Protein AF-A0A0D6LJZ8-F1 (afdb_monomer)

Mean predicted aligned error: 13.31 Å

Secondary structure (DSSP, 8-state):
-----------------------------SS-------THHHHHHH--SS-EEE--HHHHHHHHTT--PPPSSPEEEEEEGGGTTT--GGG-TTEEEEEEE--TT-SEEEEESSSEEEEE---EEEETTEEEESSHHHHHHHHHT-BBPPP-----S-------B-TT--BB-SSHHHHSS--TT-SEEEEEEEGGG--HHHHHHHHTT-SSEEEEEEES-PPP--SSGGG-SS--SS---EEEEEETTS-S-EEEEEEEEE-SSEEEEEEE-TT--EEEEEEES---EEEEEETTEEEEEESSTHHHH---

Foldseek 3Di:
DDDDDDDDDDDDDDDDDDDDDDDDDPDDDPDDPPPPLDLLVLCVVLPDPAAWEFDQLVVLVCNVVSNNDDDQAQGETEAEVVCCVVDPCVVCVSHNYWYWYDDPLFQWIWIDDVAIFTFGDFAFDDDPRYTYGPCSVVVSVRVQAGGEDEADAADDDDDDAEWEAALVGFTAGLCCSHRVEDDPPDQEHEAEYALVRDDPVVQVVLPPVPDQKHFPDWFFDRDDDDPDLPPPPDDDLQGWTKTWIDGPVRDDRIYMYTYWYAHPAWIWGWDADPVRDIDIDTAGRDFRWHWYDRSSYIHIYGPCSVRVPDDD

Solvent-accessible surface area (backbone atoms only — not comparable to full-atom values): 18938 Å² total; per-residue (Å²): 142,78,90,82,88,87,87,90,90,81,89,88,83,85,87,86,92,80,83,92,84,80,85,78,82,82,81,80,77,95,86,77,82,78,75,76,72,67,52,57,69,52,49,61,75,68,48,55,100,51,72,29,34,62,64,32,68,67,60,52,48,24,64,73,70,59,42,65,73,84,69,103,60,64,51,33,32,34,29,52,54,92,43,50,89,81,60,48,63,86,83,42,80,66,44,44,69,36,38,29,44,76,53,92,81,34,60,34,34,42,33,57,52,101,61,46,27,40,33,71,71,76,63,61,45,76,57,90,32,34,30,38,59,70,54,51,68,59,49,52,56,42,61,72,26,9,49,50,50,80,54,72,62,56,90,82,94,77,91,76,79,49,24,39,33,51,67,84,73,50,54,29,47,58,53,31,44,28,58,52,47,81,67,92,85,62,68,60,45,48,33,19,19,47,52,92,35,66,48,76,64,57,59,53,44,30,68,65,69,80,45,76,36,29,65,74,44,73,41,62,48,83,76,78,88,64,96,56,86,82,74,79,80,73,90,75,73,84,47,32,30,32,38,32,36,32,39,71,87,72,53,81,54,35,31,38,37,28,37,30,46,73,58,99,78,31,19,35,34,39,45,71,48,97,89,64,53,65,44,77,51,76,43,68,50,81,75,53,55,16,17,32,72,50,89,46,35,72,25,40,29,58,63,61,51,65,79,71,68,66,74,129

Nearest PDB structures (foldseek):
  6kam-assembly1_D  TM=6.196E-01  e=8.333E-02  Homo sapiens
  6l7t-assembly1_B  TM=6.632E-01  e=1.618E-01  Homo sapiens
  5j6q-assembly1_A  TM=2.036E-01  e=6.474E-01  Clostridioides difficile 630

Structure (mmCIF, N/CA/C/O backbone):
data_AF-A0A0D6LJZ8-F1
#
_entry.id   AF-A0A0D6LJZ8-F1
#
loop_
_atom_site.group_PDB
_atom_site.id
_atom_site.type_symbol
_atom_site.label_atom_id
_atom_site.label_alt_id
_atom_site.label_comp_id
_atom_site.label_asym_id
_atom_site.label_entity_id
_atom_site.label_seq_id
_atom_site.pdbx_PDB_ins_code
_atom_site.Cartn_x
_atom_site.Cartn_y
_atom_site.Cartn_z
_atom_site.occupancy
_atom_site.B_iso_or_equiv
_atom_site.auth_seq_id
_atom_site.auth_comp_id
_atom_site.auth_asym_id
_atom_site.auth_atom_id
_atom_site.pdbx_PDB_model_num
ATOM 1 N N . MET A 1 1 ? 65.630 27.162 55.246 1.00 44.75 1 MET A N 1
ATOM 2 C CA . MET A 1 1 ? 64.559 27.601 54.325 1.00 44.75 1 MET A CA 1
ATOM 3 C C . MET A 1 1 ? 63.465 26.574 54.479 1.00 44.75 1 MET A C 1
ATOM 5 O O . MET A 1 1 ? 63.584 25.484 53.939 1.00 44.75 1 MET A O 1
ATOM 9 N N . THR A 1 2 ? 62.532 26.850 55.380 1.00 31.00 2 THR A N 1
ATOM 10 C CA . THR A 1 2 ? 61.788 25.816 56.102 1.00 31.00 2 THR A CA 1
ATOM 11 C C . THR A 1 2 ? 60.322 26.228 56.202 1.00 31.00 2 THR A C 1
ATOM 13 O O . THR A 1 2 ? 60.033 27.276 56.760 1.00 31.00 2 THR A O 1
ATOM 16 N N . GLU A 1 3 ? 59.478 25.366 55.631 1.00 29.09 3 GLU A N 1
ATOM 17 C CA . GLU A 1 3 ? 58.205 24.845 56.151 1.00 29.09 3 GLU A CA 1
ATOM 18 C C . GLU A 1 3 ? 56.975 25.728 56.483 1.00 29.09 3 GLU A C 1
ATOM 20 O O . GLU A 1 3 ? 57.069 26.816 57.033 1.00 29.09 3 GLU A O 1
ATOM 25 N N . GLN A 1 4 ? 55.815 25.081 56.249 1.00 28.67 4 GLN A N 1
ATOM 26 C CA . GLN A 1 4 ? 54.481 25.209 56.878 1.00 28.67 4 GLN A CA 1
ATOM 27 C C . GLN A 1 4 ? 53.335 25.992 56.179 1.00 28.67 4 GLN A C 1
ATOM 29 O O . GLN A 1 4 ? 53.354 27.203 55.987 1.00 28.67 4 GLN A O 1
ATOM 34 N N . HIS A 1 5 ? 52.277 25.220 55.872 1.00 27.94 5 HIS A N 1
ATOM 35 C CA . HIS A 1 5 ? 50.834 25.553 55.820 1.00 27.94 5 HIS A CA 1
ATOM 36 C C . HIS A 1 5 ? 50.321 26.183 57.156 1.00 27.94 5 HIS A C 1
ATOM 38 O O . HIS A 1 5 ? 51.044 26.112 58.143 1.00 27.94 5 HIS A O 1
ATOM 44 N N . PRO A 1 6 ? 49.011 26.489 57.354 1.00 50.59 6 PRO A N 1
ATOM 45 C CA . PRO A 1 6 ? 48.056 27.405 56.701 1.00 50.59 6 PRO A CA 1
ATOM 46 C C . PRO A 1 6 ? 47.359 28.352 57.748 1.00 50.59 6 PRO A C 1
ATOM 48 O O . PRO A 1 6 ? 47.744 28.368 58.910 1.00 50.59 6 PRO A O 1
ATOM 51 N N . SER A 1 7 ? 46.261 29.038 57.362 1.00 27.78 7 SER A N 1
ATOM 52 C CA . SER A 1 7 ? 45.124 29.555 58.194 1.00 27.78 7 SER A CA 1
ATOM 53 C C . SER A 1 7 ? 44.932 31.070 58.478 1.00 27.78 7 SER A C 1
ATOM 55 O O . SER A 1 7 ? 45.694 31.694 59.201 1.00 27.78 7 SER A O 1
ATOM 57 N N . ALA A 1 8 ? 43.733 31.540 58.070 1.00 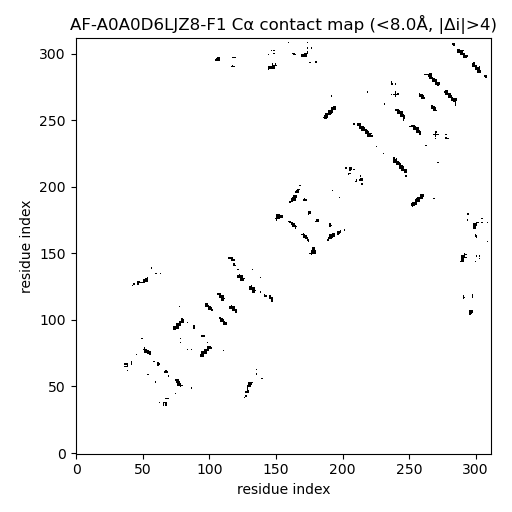32.38 8 ALA A N 1
ATOM 58 C CA . ALA A 1 8 ? 42.662 32.178 58.879 1.00 32.38 8 ALA A CA 1
ATOM 59 C C . ALA A 1 8 ? 42.478 33.723 59.037 1.00 32.38 8 ALA A C 1
ATOM 61 O O . ALA A 1 8 ? 43.257 34.406 59.688 1.00 32.38 8 ALA A O 1
ATOM 62 N N . LYS A 1 9 ? 41.244 34.138 58.650 1.00 31.09 9 LYS A N 1
ATOM 63 C CA . LYS A 1 9 ? 40.202 34.969 59.340 1.00 31.09 9 LYS A CA 1
ATOM 64 C C . LYS A 1 9 ? 40.223 36.520 59.350 1.00 31.09 9 LYS A C 1
ATOM 66 O O . LYS A 1 9 ? 41.068 37.121 60.000 1.00 31.09 9 LYS A O 1
ATOM 71 N N . LYS A 1 10 ? 39.108 37.120 58.871 1.00 32.59 10 LYS A N 1
ATOM 72 C CA . LYS A 1 10 ? 38.046 37.883 59.620 1.00 32.59 10 LYS A CA 1
ATOM 73 C C . LYS A 1 10 ? 36.922 38.341 58.648 1.00 32.59 10 LYS A C 1
ATOM 75 O O . LYS A 1 10 ? 37.255 38.731 57.538 1.00 32.59 10 LYS A O 1
ATOM 80 N N . SER A 1 11 ? 35.642 37.970 58.850 1.00 29.31 11 SER A N 1
ATOM 81 C CA . SER A 1 11 ? 34.511 38.686 59.527 1.00 29.31 11 SER A CA 1
ATOM 82 C C . SER A 1 11 ? 34.177 40.048 58.876 1.00 29.31 11 SER A C 1
ATOM 84 O O . SER A 1 11 ? 35.094 40.804 58.600 1.00 29.31 11 SER A O 1
ATOM 86 N N . ASP A 1 12 ? 32.945 40.413 58.492 1.00 31.80 12 ASP A N 1
ATOM 87 C CA . ASP A 1 12 ? 31.653 40.393 59.203 1.00 31.80 12 ASP A CA 1
ATOM 88 C C . ASP A 1 12 ? 30.442 40.542 58.241 1.00 31.80 12 ASP A C 1
ATOM 90 O O . ASP A 1 12 ? 30.586 41.130 57.173 1.00 31.80 12 ASP A O 1
ATOM 94 N N . GLY A 1 13 ? 29.231 40.118 58.660 1.00 31.06 13 GLY A N 1
ATOM 95 C CA . GLY A 1 13 ? 27.975 40.739 58.176 1.00 31.06 13 GLY A CA 1
ATOM 96 C C . GLY A 1 13 ? 26.753 39.847 57.864 1.00 31.06 13 GLY A C 1
ATOM 97 O O . GLY A 1 13 ? 26.482 39.581 56.707 1.00 31.06 13 GLY A O 1
ATOM 98 N N . LYS A 1 14 ? 25.991 39.462 58.905 1.00 31.86 14 LYS A N 1
ATOM 99 C CA . LYS A 1 14 ? 24.506 39.302 59.017 1.00 31.86 14 LYS A CA 1
ATOM 100 C C . LYS A 1 14 ? 23.619 38.658 57.896 1.00 31.86 14 LYS A C 1
ATOM 102 O O . LYS A 1 14 ? 23.486 39.176 56.800 1.00 31.86 14 LYS A O 1
ATOM 107 N N . LYS A 1 15 ? 22.879 37.610 58.328 1.00 31.00 15 LYS A N 1
ATOM 108 C CA . LYS A 1 15 ? 21.645 36.914 57.827 1.00 31.00 15 LYS A CA 1
ATOM 109 C C . LYS A 1 15 ? 20.479 37.838 57.354 1.00 31.00 15 LYS A C 1
ATOM 111 O O . LYS A 1 15 ? 20.492 38.985 57.799 1.00 31.00 15 LYS A O 1
ATOM 116 N N . PRO A 1 16 ? 19.413 37.361 56.642 1.00 35.22 16 PRO A N 1
ATOM 117 C CA . PRO A 1 16 ? 18.821 36.008 56.703 1.00 35.22 16 PRO A CA 1
ATOM 118 C C . PRO A 1 16 ? 18.397 35.336 55.370 1.00 35.22 16 PRO A C 1
ATOM 120 O O . PRO A 1 16 ? 18.525 35.877 54.286 1.00 35.22 16 PRO A O 1
ATOM 123 N N . SER A 1 17 ? 17.934 34.098 55.552 1.00 31.53 17 SER A N 1
ATOM 124 C CA . SER A 1 17 ? 17.366 33.085 54.655 1.00 31.53 17 SER A CA 1
ATOM 125 C C . SER A 1 17 ? 16.324 33.545 53.629 1.00 31.53 17 SER A C 1
ATOM 127 O O . SER A 1 17 ? 15.297 34.079 54.039 1.00 31.53 17 SER A O 1
ATOM 129 N N . ASP A 1 18 ? 16.512 33.136 52.371 1.00 32.72 18 ASP A N 1
ATOM 130 C CA . ASP A 1 18 ? 15.462 33.067 51.351 1.00 32.72 18 ASP A CA 1
ATOM 131 C C . ASP A 1 18 ? 15.343 31.631 50.815 1.00 32.72 18 ASP A C 1
ATOM 133 O O . ASP A 1 18 ? 16.295 31.035 50.308 1.00 32.72 18 ASP A O 1
ATOM 137 N N . SER A 1 19 ? 14.152 31.070 50.997 1.00 32.09 19 SER A N 1
ATOM 138 C CA . SER A 1 19 ? 13.651 29.821 50.426 1.00 32.09 19 SER A CA 1
ATOM 139 C C . SER A 1 19 ? 13.264 30.046 48.955 1.00 32.09 19 SER A C 1
ATOM 141 O O . SER A 1 19 ? 12.635 31.064 48.666 1.00 32.09 19 SER A O 1
ATOM 143 N N . PRO A 1 20 ? 13.545 29.119 48.021 1.00 37.22 20 PRO A N 1
ATOM 144 C CA . PRO A 1 20 ? 13.113 29.251 46.639 1.00 37.22 20 PRO A CA 1
ATOM 145 C C . PRO A 1 20 ? 11.883 28.373 46.399 1.00 37.22 20 PRO A C 1
ATOM 147 O O . PRO A 1 20 ? 12.033 27.194 46.125 1.00 37.22 20 PRO A O 1
ATOM 150 N N . ASP A 1 21 ? 10.680 28.934 46.492 1.00 35.44 21 ASP A N 1
ATOM 151 C CA . ASP A 1 21 ? 9.474 28.292 45.953 1.00 35.44 21 ASP A CA 1
ATOM 152 C C . ASP A 1 21 ? 8.412 29.353 45.664 1.00 35.44 21 ASP A C 1
ATOM 154 O O . ASP A 1 21 ? 7.673 29.756 46.560 1.00 35.44 21 ASP A O 1
ATOM 158 N N . SER A 1 22 ? 8.372 29.840 44.416 1.00 32.50 22 SER A N 1
ATOM 159 C CA . SER A 1 22 ? 7.186 30.381 43.719 1.00 32.50 22 SER A CA 1
ATOM 160 C C . SER A 1 22 ? 7.582 30.881 42.318 1.00 32.50 22 SER A C 1
ATOM 162 O O . SER A 1 22 ? 8.372 31.823 42.220 1.00 32.50 22 SER A O 1
ATOM 164 N N . PRO A 1 23 ? 7.049 30.319 41.216 1.00 34.16 23 PRO A N 1
ATOM 165 C CA . PRO A 1 23 ? 7.238 30.890 39.890 1.00 34.16 23 PRO A CA 1
ATOM 166 C C . PRO A 1 23 ? 6.363 32.135 39.712 1.00 34.16 23 PRO A C 1
ATOM 168 O O . PRO A 1 23 ? 5.157 32.124 39.958 1.00 34.16 23 PRO A O 1
ATOM 171 N N . ILE A 1 24 ? 7.004 33.203 39.251 1.00 30.83 24 ILE A N 1
ATOM 172 C CA . ILE A 1 24 ? 6.414 34.470 38.815 1.00 30.83 24 ILE A CA 1
ATOM 173 C C . ILE A 1 24 ? 5.365 34.196 37.715 1.00 30.83 24 ILE A C 1
ATOM 175 O O . ILE A 1 24 ? 5.656 33.434 36.789 1.00 30.83 24 ILE A O 1
ATOM 179 N N . PRO A 1 25 ? 4.165 34.807 37.756 1.00 33.47 25 PRO A N 1
ATOM 180 C CA . PRO A 1 25 ? 3.158 34.594 36.729 1.00 33.47 25 PRO A CA 1
ATOM 181 C C . PRO A 1 25 ? 3.554 35.358 35.464 1.00 33.47 25 PRO A C 1
ATOM 183 O O . PRO A 1 25 ? 3.584 36.589 35.443 1.00 33.47 25 PRO A O 1
ATOM 186 N N . TYR A 1 26 ? 3.840 34.626 34.388 1.00 33.66 26 TYR A N 1
ATOM 187 C CA . TYR A 1 26 ? 3.941 35.207 33.055 1.00 33.66 26 TYR A CA 1
ATOM 188 C C . TYR A 1 26 ? 2.563 35.746 32.645 1.00 33.66 26 TYR A C 1
ATOM 190 O O . TYR A 1 26 ? 1.661 34.993 32.282 1.00 33.66 26 TYR A O 1
ATOM 198 N N . MET A 1 27 ? 2.400 37.070 32.710 1.00 31.70 27 MET A N 1
ATOM 199 C CA . MET A 1 27 ? 1.315 37.788 32.041 1.00 31.70 27 MET A CA 1
ATOM 200 C C . MET A 1 27 ? 1.409 37.535 30.531 1.00 31.70 27 MET A C 1
ATOM 202 O O . MET A 1 27 ? 2.346 37.991 29.874 1.00 31.70 27 MET A O 1
ATOM 206 N N . CYS A 1 28 ? 0.428 36.829 29.971 1.00 32.66 28 CYS A N 1
ATOM 207 C CA . CYS A 1 28 ? 0.275 36.677 28.528 1.00 32.66 28 CYS A CA 1
ATOM 208 C C . CYS A 1 28 ? -0.376 37.945 27.946 1.00 32.66 28 CYS A C 1
ATOM 210 O O . CYS A 1 28 ? -1.494 38.304 28.314 1.00 32.66 28 CYS A O 1
ATOM 212 N N . HIS A 1 29 ? 0.334 38.640 27.053 1.00 36.47 29 HIS A N 1
ATOM 213 C CA . HIS A 1 29 ? -0.199 39.771 26.293 1.00 36.47 29 HIS A CA 1
ATOM 214 C C . HIS A 1 29 ? -1.178 39.289 25.211 1.00 36.47 29 HIS A C 1
ATOM 216 O O . HIS A 1 29 ? -0.929 38.321 24.495 1.00 36.47 29 HIS A O 1
ATOM 222 N N . ALA A 1 30 ? -2.294 40.004 25.076 1.00 41.00 30 ALA A N 1
ATOM 223 C CA . ALA A 1 30 ? -3.344 39.740 24.105 1.00 41.00 30 ALA A CA 1
ATOM 224 C C . ALA A 1 30 ? -2.870 39.965 22.653 1.00 41.00 30 ALA A C 1
ATOM 226 O O . ALA A 1 30 ? -2.659 41.106 22.248 1.00 41.00 30 ALA A O 1
ATOM 227 N N . ARG A 1 31 ? -2.767 38.857 21.899 1.00 40.22 31 ARG A N 1
ATOM 228 C CA . ARG A 1 31 ? -2.759 38.657 20.424 1.00 40.22 31 ARG A CA 1
ATOM 229 C C . ARG A 1 31 ? -1.622 37.718 20.013 1.00 40.22 31 ARG A C 1
ATOM 231 O O . ARG A 1 31 ? -0.583 38.188 19.576 1.00 40.22 31 ARG A O 1
ATOM 238 N N . LEU A 1 32 ? -1.867 36.411 20.170 1.00 40.03 32 LEU A N 1
ATOM 239 C CA . LEU A 1 32 ? -1.276 35.243 19.476 1.00 40.03 32 LEU A CA 1
ATOM 240 C C . LEU A 1 32 ? -1.338 34.018 20.410 1.00 40.03 32 LEU A C 1
ATOM 242 O O . LEU A 1 32 ? -0.327 33.407 20.734 1.00 40.03 32 LEU A O 1
ATOM 246 N N . CYS A 1 33 ? -2.542 33.633 20.844 1.00 38.47 33 CYS A N 1
ATOM 247 C CA . CYS A 1 33 ? -2.771 32.226 21.161 1.00 38.47 33 CYS A CA 1
ATOM 248 C C . CYS A 1 33 ? -2.988 31.539 19.811 1.00 38.47 33 CYS A C 1
ATOM 250 O O . CYS A 1 33 ? -4.067 31.635 19.230 1.00 38.47 33 CYS A O 1
ATOM 252 N N . LEU A 1 34 ? -1.932 30.940 19.259 1.00 34.66 34 LEU A N 1
ATOM 253 C CA . LEU A 1 34 ? -2.078 29.917 18.231 1.00 34.66 34 LEU A CA 1
ATOM 254 C C . LEU A 1 34 ? -2.881 28.786 18.880 1.00 34.66 34 LEU A C 1
ATOM 256 O O . LEU A 1 34 ? -2.333 28.005 19.653 1.00 34.66 34 LEU A O 1
ATOM 260 N N . ASN A 1 35 ? -4.189 28.749 18.632 1.00 39.16 35 ASN A N 1
ATOM 261 C CA . ASN A 1 35 ? -4.994 27.578 18.943 1.00 39.16 35 ASN A CA 1
ATOM 262 C C . ASN A 1 35 ? -4.490 26.463 18.027 1.00 39.16 35 ASN A C 1
ATOM 264 O O . ASN A 1 35 ? -4.887 26.392 16.868 1.00 39.16 35 ASN A O 1
ATOM 268 N N . ILE A 1 36 ? -3.575 25.632 18.526 1.00 43.47 36 ILE A N 1
ATOM 269 C CA . ILE A 1 36 ? -3.362 24.306 17.955 1.00 43.47 36 ILE A CA 1
ATOM 270 C C . ILE A 1 36 ? -4.702 23.608 18.158 1.00 43.47 36 ILE A C 1
ATOM 272 O O . ILE A 1 36 ? -5.081 23.316 19.294 1.00 43.47 36 ILE A O 1
ATOM 276 N N . VAL A 1 37 ? -5.472 23.470 17.083 1.00 54.12 37 VAL A N 1
ATOM 277 C CA . VAL A 1 37 ? -6.744 22.759 17.125 1.00 54.12 37 VAL A CA 1
ATOM 278 C C . VAL A 1 37 ? -6.394 21.309 17.430 1.00 54.12 37 VAL A C 1
ATOM 280 O O . VAL A 1 37 ? -5.817 20.608 16.612 1.00 54.12 37 VAL A O 1
ATOM 283 N N . ASN A 1 38 ? -6.653 20.889 18.662 1.00 75.81 38 ASN A N 1
ATOM 284 C CA . ASN A 1 38 ? -6.425 19.526 19.098 1.00 75.81 38 ASN A CA 1
ATOM 285 C C . ASN A 1 38 ? -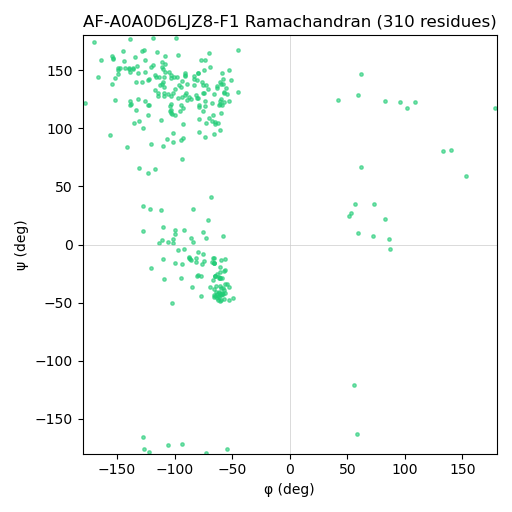7.782 18.821 19.115 1.00 75.81 38 ASN A C 1
ATOM 287 O O . ASN A 1 38 ? -8.631 19.152 19.941 1.00 75.81 38 ASN A O 1
ATOM 291 N N . CYS A 1 39 ? -7.995 17.850 18.225 1.00 86.94 39 CYS A N 1
ATOM 292 C CA . CYS A 1 39 ? -9.244 17.084 18.156 1.00 86.94 39 CYS A CA 1
ATOM 293 C C . CYS A 1 39 ? -9.442 16.104 19.333 1.00 86.94 39 CYS A C 1
ATOM 295 O O . CYS A 1 39 ? -10.210 15.154 19.208 1.00 86.94 39 CYS A O 1
ATOM 297 N N . SER A 1 40 ? -8.771 16.313 20.470 1.00 88.44 40 SER A N 1
ATOM 298 C CA . SER A 1 40 ? -8.903 15.506 21.687 1.00 88.44 40 SER A CA 1
ATOM 299 C C . SER A 1 40 ? -10.350 15.352 22.148 1.00 88.44 40 SER A C 1
ATOM 301 O O . SER A 1 40 ? -10.774 14.226 22.361 1.00 88.44 40 SER A O 1
ATOM 303 N N . GLU A 1 41 ? -11.127 16.439 22.225 1.00 88.75 41 GLU A N 1
ATOM 304 C CA . GLU A 1 41 ? -12.531 16.374 22.672 1.00 88.75 41 GLU A CA 1
ATOM 305 C C . GLU A 1 41 ? -13.379 15.475 21.761 1.00 88.75 41 GLU A C 1
ATOM 307 O O . GLU A 1 41 ? -14.138 14.635 22.240 1.00 88.75 41 GLU A O 1
ATOM 312 N N . LEU A 1 42 ? -13.187 15.599 20.443 1.00 90.38 42 LEU A N 1
ATOM 313 C CA . LEU A 1 42 ? -13.832 14.732 19.460 1.00 90.38 42 LEU A CA 1
ATOM 314 C C . LEU A 1 42 ? -13.392 13.274 19.646 1.00 90.38 42 LEU A C 1
ATOM 316 O O . LEU A 1 42 ? -14.218 12.369 19.648 1.00 90.38 42 LEU A O 1
ATOM 320 N N . LEU A 1 43 ? -12.090 13.024 19.786 1.00 91.25 43 LEU A N 1
ATOM 321 C CA . LEU A 1 43 ? -11.568 11.669 19.962 1.00 91.25 43 LEU A CA 1
ATOM 322 C C . LEU A 1 43 ? -12.049 11.029 21.268 1.00 91.25 43 LEU A C 1
ATOM 324 O O . LEU A 1 43 ? -12.314 9.829 21.269 1.00 91.25 43 LEU A O 1
ATOM 328 N N . ASP A 1 44 ? -12.196 11.810 22.339 1.00 90.88 44 ASP A N 1
ATOM 329 C CA . ASP A 1 44 ? -12.745 11.366 23.621 1.00 90.88 44 ASP A CA 1
ATOM 330 C C . ASP A 1 44 ? -14.227 10.988 23.487 1.00 90.88 44 ASP A C 1
ATOM 332 O O . ASP A 1 44 ? -14.624 9.920 23.954 1.00 90.88 44 ASP A O 1
ATOM 336 N N . GLU A 1 45 ? -15.029 11.809 22.798 1.00 90.56 45 GLU A N 1
ATOM 337 C CA . GLU A 1 45 ? -16.451 11.538 22.530 1.00 90.56 45 GLU A CA 1
ATOM 338 C C . GLU A 1 45 ? -16.647 10.260 21.700 1.00 90.56 45 GLU A C 1
ATOM 340 O O . GLU A 1 45 ? -17.550 9.461 21.953 1.00 90.56 45 GLU A O 1
ATOM 345 N N . LEU A 1 46 ? -15.786 10.058 20.704 1.00 91.75 46 LEU A N 1
ATOM 346 C CA . LEU A 1 46 ? -15.876 8.956 19.751 1.00 91.75 46 LEU A CA 1
ATOM 347 C C . LEU A 1 46 ? -15.217 7.654 20.244 1.00 91.75 46 LEU A C 1
ATOM 349 O O . LEU A 1 46 ? -15.415 6.595 19.632 1.00 91.75 46 LEU A O 1
ATOM 353 N N . SER A 1 47 ? -14.421 7.724 21.313 1.00 90.31 47 SER A N 1
ATOM 354 C CA . SER A 1 47 ? -13.563 6.638 21.795 1.00 90.31 47 SER A CA 1
ATOM 355 C C . SER A 1 47 ? -14.352 5.358 22.094 1.00 90.31 47 SER A C 1
ATOM 357 O O . SER A 1 47 ? -15.276 5.379 22.911 1.00 90.31 47 SER A O 1
ATOM 359 N N . PRO A 1 48 ? -14.013 4.213 21.468 1.00 94.25 48 PRO A N 1
ATOM 360 C CA . PRO A 1 48 ? -14.664 2.950 21.770 1.00 94.25 48 PRO A CA 1
ATOM 361 C C . PRO A 1 48 ? -14.281 2.452 23.170 1.00 94.25 48 PRO A C 1
ATOM 363 O O . PRO A 1 48 ? -13.165 2.683 23.641 1.00 94.25 48 PRO A O 1
ATOM 366 N N . PRO A 1 49 ? -15.147 1.665 23.832 1.00 94.94 49 PRO A N 1
ATOM 367 C CA . PRO A 1 49 ? -14.830 1.036 25.115 1.00 94.94 49 PRO A CA 1
ATOM 368 C C . PRO A 1 49 ? -13.881 -0.175 24.986 1.00 94.94 49 PRO A C 1
ATOM 370 O O . PRO A 1 49 ? -13.702 -0.922 25.943 1.00 94.94 49 PRO A O 1
ATOM 373 N N . PHE A 1 50 ? -13.283 -0.391 23.813 1.00 96.12 50 PHE A N 1
ATOM 374 C CA . PHE A 1 50 ? -12.379 -1.497 23.499 1.00 96.12 50 PHE A CA 1
ATOM 375 C C . PHE A 1 50 ? -11.251 -1.020 22.573 1.00 96.12 50 PHE A C 1
ATOM 377 O O . PHE A 1 50 ? -11.481 -0.109 21.776 1.00 96.12 50 PHE A O 1
ATOM 384 N N . PRO A 1 51 ? -10.055 -1.638 22.610 1.00 96.56 51 PRO A N 1
ATOM 385 C CA . PRO A 1 51 ? -8.960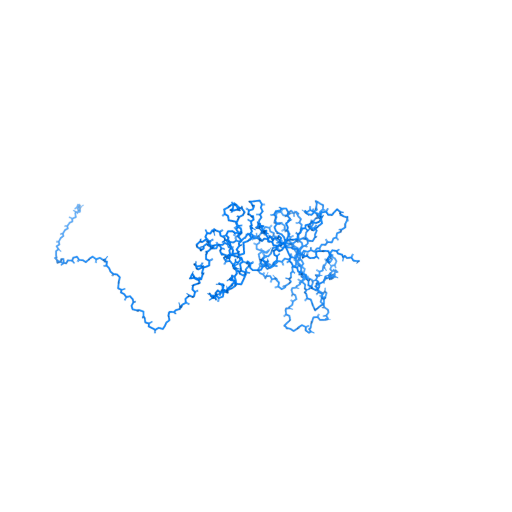 -1.281 21.712 1.00 96.56 51 PRO A CA 1
ATOM 386 C C . PRO A 1 51 ? -9.341 -1.468 20.239 1.00 96.56 51 PRO A C 1
ATOM 388 O O . PRO A 1 51 ? -9.736 -2.563 19.829 1.00 96.56 51 PRO A O 1
ATOM 391 N N . ALA A 1 52 ? -9.199 -0.419 19.429 1.00 97.31 52 ALA A N 1
ATOM 392 C CA . ALA A 1 52 ? -9.513 -0.481 18.007 1.00 97.31 52 ALA A CA 1
ATOM 393 C C . ALA A 1 52 ? -8.644 0.456 17.164 1.00 97.31 52 ALA A C 1
ATOM 395 O O . ALA A 1 52 ? -8.284 1.559 17.573 1.00 97.31 52 ALA A O 1
ATOM 396 N N . VAL A 1 53 ? -8.344 0.032 15.941 1.00 97.25 53 VAL A N 1
ATOM 397 C CA . VAL A 1 53 ? -7.718 0.873 14.921 1.00 97.25 53 VAL A CA 1
ATOM 398 C C . VAL A 1 53 ? -8.789 1.733 14.261 1.00 97.25 53 VAL A C 1
ATOM 400 O O . VAL A 1 53 ? -9.801 1.214 13.783 1.00 97.25 53 VAL A O 1
ATOM 403 N N . LEU A 1 54 ? -8.562 3.044 14.199 1.00 96.31 54 LEU A N 1
ATOM 404 C CA . LEU A 1 54 ? -9.440 3.948 13.469 1.00 96.31 54 LEU A CA 1
ATOM 405 C C . LEU A 1 54 ? -9.220 3.775 11.960 1.00 96.31 54 LEU A C 1
ATOM 407 O O . LEU A 1 54 ? -8.121 4.003 11.459 1.00 96.31 54 LEU A O 1
ATOM 411 N N . ILE A 1 55 ? -10.274 3.384 11.238 1.00 96.56 55 ILE A N 1
ATOM 412 C CA . ILE A 1 55 ? -10.241 3.162 9.780 1.00 96.56 55 ILE A CA 1
ATOM 413 C C . ILE A 1 55 ? -11.342 3.933 9.039 1.00 96.56 55 ILE A C 1
ATOM 415 O O . ILE A 1 55 ? -11.619 3.675 7.864 1.00 96.56 55 ILE A O 1
ATOM 419 N N . ASP A 1 56 ? -12.005 4.865 9.721 1.00 95.31 56 ASP A N 1
ATOM 420 C CA . ASP A 1 56 ? -12.943 5.785 9.093 1.00 95.31 56 ASP A CA 1
ATOM 421 C C . ASP A 1 56 ? -12.159 6.819 8.278 1.00 95.31 56 ASP A C 1
ATOM 423 O O . ASP A 1 56 ? -11.524 7.721 8.820 1.00 95.31 56 ASP A O 1
ATOM 427 N N . LEU A 1 57 ? -12.166 6.655 6.954 1.00 94.44 57 LEU A N 1
ATOM 428 C CA . LEU A 1 57 ? -11.331 7.453 6.057 1.00 94.44 57 LEU A CA 1
ATOM 429 C C . LEU A 1 57 ? -11.710 8.938 6.053 1.00 94.44 57 LEU A C 1
ATOM 431 O O . LEU A 1 57 ? -10.856 9.761 5.738 1.00 94.44 57 LEU A O 1
ATOM 435 N N . GLN A 1 58 ? -12.968 9.281 6.350 1.00 92.75 58 GLN A N 1
ATOM 436 C CA . GLN A 1 58 ? -13.395 10.680 6.407 1.00 92.75 58 GLN A CA 1
ATOM 437 C C . GLN A 1 58 ? -12.928 11.317 7.708 1.00 92.75 58 GLN A C 1
ATOM 439 O O . GLN A 1 58 ? -12.344 12.396 7.671 1.00 92.75 58 GLN A O 1
ATOM 444 N N . LEU A 1 59 ? -13.093 10.613 8.832 1.00 92.62 59 LEU A N 1
ATOM 445 C CA . LEU A 1 59 ? -12.582 11.085 10.115 1.00 92.62 59 LEU A CA 1
ATOM 446 C C . LEU A 1 59 ? -11.056 11.216 10.093 1.00 92.62 59 LEU A C 1
ATOM 448 O O . LEU A 1 59 ? -10.532 12.237 10.511 1.00 92.62 59 LEU A O 1
ATOM 452 N N . LEU A 1 60 ? -10.335 10.236 9.539 1.00 93.88 60 LEU A N 1
ATOM 453 C CA . LEU A 1 60 ? -8.877 10.307 9.404 1.00 93.88 60 LEU A CA 1
ATOM 454 C C . LEU A 1 60 ? -8.425 11.527 8.588 1.00 93.88 60 LEU A C 1
ATOM 456 O O . LEU A 1 60 ? -7.471 12.194 8.979 1.00 93.88 60 LEU A O 1
ATOM 460 N N . LYS A 1 61 ? -9.108 11.841 7.478 1.00 93.12 61 LYS A N 1
ATOM 461 C CA . LYS A 1 61 ? -8.830 13.060 6.701 1.00 93.12 61 LYS A CA 1
ATOM 462 C C . LYS A 1 61 ? -9.109 14.319 7.515 1.00 93.12 61 LYS A C 1
ATOM 464 O O . LYS A 1 61 ? -8.248 15.184 7.562 1.00 93.12 61 LYS A O 1
ATOM 469 N N . GLY A 1 62 ? -10.250 14.375 8.203 1.00 91.44 62 GLY A N 1
ATOM 470 C CA . GLY A 1 62 ? -10.592 15.497 9.076 1.00 91.44 62 GLY A CA 1
ATOM 471 C C . GLY A 1 62 ? -9.538 15.732 10.158 1.00 91.44 62 GLY A C 1
ATOM 472 O O . GLY A 1 62 ? -9.042 16.840 10.287 1.00 91.44 62 GLY A O 1
ATOM 473 N N . LEU A 1 63 ? -9.095 14.675 10.847 1.00 90.00 63 LEU A N 1
ATOM 474 C CA . LEU A 1 63 ? -8.030 14.754 11.856 1.00 90.00 63 LEU A CA 1
ATOM 475 C C . LEU A 1 63 ? -6.695 15.248 11.281 1.00 90.00 63 LEU A C 1
ATOM 477 O O . LEU A 1 63 ? -5.960 15.937 11.976 1.00 90.00 63 LEU A O 1
ATOM 481 N N . LYS A 1 64 ? -6.362 14.886 10.036 1.00 90.06 64 LYS A N 1
ATOM 482 C CA . LYS A 1 64 ? -5.154 15.382 9.356 1.00 90.06 64 LYS A CA 1
ATOM 483 C C . LYS A 1 64 ? -5.269 16.870 9.008 1.00 90.06 64 LYS A C 1
ATOM 485 O O . LYS A 1 64 ? -4.268 17.577 9.059 1.00 90.06 64 LYS A O 1
ATOM 490 N N . ASP A 1 65 ? -6.463 17.308 8.629 1.00 90.06 65 ASP A N 1
ATOM 491 C CA . ASP A 1 65 ? -6.748 18.671 8.177 1.00 90.06 65 ASP A CA 1
ATOM 492 C C . ASP A 1 65 ? -7.184 19.599 9.336 1.00 90.06 65 ASP A C 1
ATOM 494 O O . ASP A 1 65 ? -7.691 20.694 9.089 1.00 90.06 65 ASP A O 1
ATOM 498 N N . ASP A 1 66 ? -7.009 19.160 10.591 1.00 88.06 66 ASP A N 1
ATOM 499 C CA . ASP A 1 66 ? -7.461 19.832 11.820 1.00 88.06 66 ASP A CA 1
ATOM 500 C C . ASP A 1 66 ? -8.971 20.184 11.823 1.00 88.06 66 ASP A C 1
ATOM 502 O O . ASP A 1 66 ? -9.430 21.115 12.491 1.00 88.06 66 ASP A O 1
ATOM 506 N N . ASP A 1 67 ? -9.777 19.418 11.083 1.00 89.94 67 ASP A N 1
ATOM 507 C CA . ASP A 1 67 ? -11.234 19.524 11.019 1.00 89.94 67 ASP A CA 1
ATOM 508 C C . ASP A 1 67 ? -11.893 18.545 12.002 1.00 89.94 67 ASP A C 1
ATOM 510 O O . ASP A 1 67 ? -12.214 17.400 11.674 1.00 89.94 67 ASP A O 1
ATOM 514 N N . CYS A 1 68 ? -12.122 19.016 13.229 1.00 86.94 68 CYS A N 1
ATOM 515 C CA . CYS A 1 68 ? -12.690 18.216 14.318 1.00 86.94 68 CYS A CA 1
ATOM 516 C C . CYS A 1 68 ? -14.231 18.148 14.315 1.00 86.94 68 CYS A C 1
ATOM 518 O O . CYS A 1 68 ? -14.856 18.064 15.374 1.00 86.94 68 CYS A O 1
ATOM 520 N N . ARG A 1 69 ? -14.884 18.211 13.152 1.00 82.50 69 ARG A N 1
ATOM 521 C CA . ARG A 1 69 ? -16.345 18.069 13.069 1.00 82.50 69 ARG A CA 1
ATOM 522 C C . ARG A 1 69 ? -16.738 16.596 12.986 1.00 82.50 69 ARG A C 1
ATOM 524 O O . ARG A 1 69 ? -16.324 15.885 12.075 1.00 82.50 69 ARG A O 1
ATOM 531 N N . SER A 1 70 ? -17.600 16.149 13.901 1.00 67.50 70 SER A N 1
ATOM 532 C CA . SER A 1 70 ? -18.220 14.823 13.813 1.00 67.50 70 SER A CA 1
ATOM 533 C C . SER A 1 70 ? -19.387 14.837 12.823 1.00 67.50 70 SER A C 1
ATOM 535 O O . SER A 1 70 ? -20.310 15.646 12.947 1.00 67.50 70 SER A O 1
ATOM 537 N N . GLY A 1 71 ? -19.379 13.931 11.846 1.00 67.44 71 GLY A N 1
ATOM 538 C CA . GLY A 1 71 ? -20.597 13.568 11.120 1.00 67.44 71 GLY A CA 1
ATOM 539 C C . GLY A 1 71 ? -21.407 12.566 11.945 1.00 67.44 71 GLY A C 1
ATOM 540 O O . GLY A 1 71 ? -20.820 11.672 12.542 1.00 67.44 71 GLY A O 1
ATOM 541 N N . MET A 1 72 ? -22.743 12.662 11.954 1.00 61.22 72 MET A N 1
ATOM 542 C CA . MET A 1 72 ? -23.657 11.731 12.658 1.00 61.22 72 MET A CA 1
ATOM 543 C C . MET A 1 72 ? -23.696 10.307 12.051 1.00 61.22 72 MET A C 1
ATOM 545 O O . MET A 1 72 ? -24.758 9.701 11.903 1.00 61.22 72 MET A O 1
ATOM 549 N N . GLN A 1 73 ? -22.556 9.757 11.649 1.00 79.00 73 GLN A N 1
ATOM 550 C CA . GLN A 1 73 ? -22.438 8.441 11.034 1.00 79.00 73 GLN A CA 1
ATOM 551 C C . GLN A 1 73 ? -21.723 7.462 11.966 1.00 79.00 73 GLN A C 1
ATOM 553 O O . GLN A 1 73 ? -20.908 7.849 12.799 1.00 79.00 73 GLN A O 1
ATOM 558 N N . LYS A 1 74 ? -22.031 6.169 11.817 1.00 89.69 74 LYS A N 1
ATOM 559 C CA . LYS A 1 74 ? -21.347 5.106 12.560 1.00 89.69 74 LYS A CA 1
ATOM 560 C C . LYS A 1 74 ? -19.862 5.121 12.222 1.00 89.69 74 LYS A C 1
ATOM 562 O O . LYS A 1 74 ? -19.504 4.957 11.056 1.00 89.69 74 LYS A O 1
ATOM 567 N N . ILE A 1 75 ? -19.025 5.246 13.242 1.00 93.06 75 ILE A N 1
ATOM 568 C CA . ILE A 1 75 ? -17.574 5.300 13.074 1.00 93.06 75 ILE A CA 1
ATOM 569 C C . ILE A 1 75 ? -17.073 3.928 12.670 1.00 93.06 75 ILE A C 1
ATOM 571 O O . ILE A 1 75 ? -17.429 2.911 13.276 1.00 93.06 75 ILE A O 1
ATOM 575 N N . ARG A 1 76 ? -16.217 3.893 11.656 1.00 95.94 76 ARG A N 1
ATOM 576 C CA . ARG A 1 76 ? -15.608 2.651 11.203 1.00 95.94 76 ARG A CA 1
ATOM 577 C C . ARG A 1 76 ? -14.301 2.353 11.931 1.00 95.94 76 ARG A C 1
ATOM 579 O O . ARG A 1 76 ? -13.363 3.150 11.903 1.00 95.94 76 ARG A O 1
ATOM 586 N N . VAL A 1 77 ? -14.225 1.174 12.541 1.00 97.38 77 VAL A N 1
ATOM 587 C CA . VAL A 1 77 ? -13.070 0.735 13.334 1.00 97.38 77 VAL A CA 1
ATOM 588 C C . VAL A 1 77 ? -12.698 -0.710 13.011 1.00 97.38 77 VAL A C 1
ATOM 590 O O . VAL A 1 77 ? -13.551 -1.511 12.623 1.00 97.38 77 VAL A O 1
ATOM 593 N N . ALA A 1 78 ? -11.422 -1.047 13.172 1.00 97.81 78 ALA A N 1
ATOM 594 C CA . ALA A 1 78 ? -10.922 -2.405 13.017 1.00 97.81 78 ALA A CA 1
ATOM 595 C C . ALA A 1 78 ? -10.401 -2.944 14.350 1.00 97.81 78 ALA A C 1
ATOM 597 O O . ALA A 1 78 ? -9.609 -2.292 15.028 1.00 97.81 78 ALA A O 1
ATOM 598 N N . VAL A 1 79 ? -10.836 -4.145 14.711 1.00 97.88 79 VAL A N 1
ATOM 599 C CA . VAL A 1 79 ? -10.484 -4.803 15.973 1.00 97.88 79 VAL A CA 1
ATOM 600 C C . VAL A 1 79 ? -9.624 -6.024 15.678 1.00 97.88 79 VAL A C 1
ATOM 602 O O . VAL A 1 79 ? -9.891 -6.770 14.737 1.00 97.88 79 VAL A O 1
ATOM 605 N N . ASP A 1 80 ? -8.576 -6.224 16.469 1.00 96.94 80 ASP A N 1
ATOM 606 C CA . ASP A 1 80 ? -7.704 -7.386 16.319 1.00 96.94 80 ASP A CA 1
ATOM 607 C C . ASP A 1 80 ? -8.497 -8.678 16.591 1.00 96.94 80 ASP A C 1
ATOM 609 O O . ASP A 1 80 ? -9.249 -8.752 17.566 1.00 96.94 80 ASP A O 1
ATOM 613 N N . VAL A 1 81 ? -8.340 -9.699 15.743 1.00 96.94 81 VAL A N 1
ATOM 614 C CA . VAL A 1 81 ? -9.029 -10.996 15.886 1.00 96.94 81 VAL A CA 1
ATOM 615 C C . VAL A 1 81 ? -8.774 -11.673 17.231 1.00 96.94 81 VAL A C 1
ATOM 617 O O . VAL A 1 81 ? -9.598 -12.478 17.662 1.00 96.94 81 VAL A O 1
ATOM 620 N N . GLN A 1 82 ? -7.694 -11.331 17.940 1.00 95.31 82 GLN A N 1
ATOM 621 C CA . GLN A 1 82 ? -7.474 -11.827 19.301 1.00 95.31 82 GLN A CA 1
ATOM 622 C C . GLN A 1 82 ? -8.589 -11.416 20.285 1.00 95.31 82 GLN A C 1
ATOM 624 O O . GLN A 1 82 ? -8.800 -12.109 21.275 1.00 95.31 82 GLN A O 1
ATOM 629 N N . TYR A 1 83 ? -9.323 -10.333 19.999 1.00 95.38 83 TYR A N 1
ATOM 630 C CA . TYR A 1 83 ? -10.436 -9.827 20.812 1.00 95.38 83 TYR A CA 1
ATOM 631 C C . TYR A 1 83 ? -11.817 -10.225 20.268 1.00 95.38 83 TYR A C 1
ATOM 633 O O . TYR A 1 83 ? -12.831 -9.685 20.705 1.00 95.38 83 TYR A O 1
ATOM 641 N N . LEU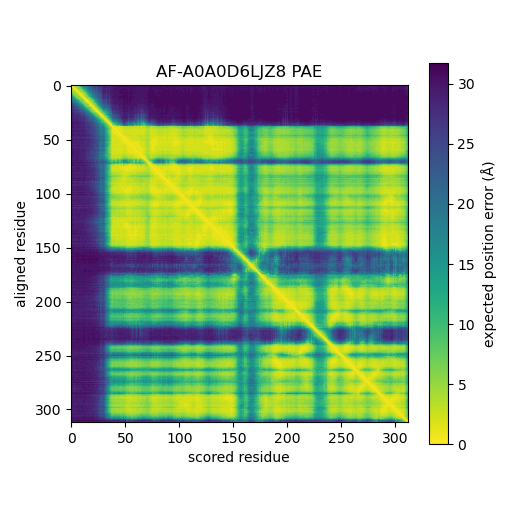 A 1 84 ? -11.894 -11.163 19.315 1.00 92.06 84 LEU A N 1
ATOM 642 C CA . LEU A 1 84 ? -13.149 -11.554 18.655 1.00 92.06 84 LEU A CA 1
ATOM 643 C C . LEU A 1 84 ? -14.234 -12.024 19.645 1.00 92.06 84 LEU A C 1
ATOM 645 O O . LEU A 1 84 ? -15.420 -11.785 19.421 1.00 92.06 84 LEU A O 1
ATOM 649 N N . ASN A 1 85 ? -13.825 -12.676 20.738 1.00 91.88 85 ASN A N 1
ATOM 650 C CA . ASN A 1 85 ? -14.739 -13.171 21.772 1.00 91.88 85 ASN A CA 1
ATOM 651 C C . ASN A 1 85 ? -15.244 -12.061 22.707 1.00 91.88 85 ASN A C 1
ATOM 653 O O . ASN A 1 85 ? -16.350 -12.178 23.232 1.00 91.88 85 ASN A O 1
ATOM 657 N N . ASP A 1 86 ? -14.463 -10.993 22.880 1.00 94.19 86 ASP A N 1
ATOM 658 C CA . ASP A 1 86 ? -14.764 -9.893 23.801 1.00 94.19 86 ASP A CA 1
ATOM 659 C C . ASP A 1 86 ? -15.492 -8.738 23.096 1.00 94.19 86 ASP A C 1
ATOM 661 O O . ASP A 1 86 ? -16.288 -8.025 23.705 1.00 94.19 86 ASP A O 1
ATOM 665 N N . VAL A 1 87 ? -15.244 -8.555 21.794 1.00 95.69 87 VAL A N 1
ATOM 666 C CA . VAL A 1 87 ? -15.763 -7.437 21.000 1.00 95.69 87 VAL A CA 1
ATOM 667 C C . VAL A 1 87 ? -16.609 -7.962 19.848 1.00 95.69 87 VAL A C 1
ATOM 669 O O . VAL A 1 87 ? -16.142 -8.146 18.719 1.00 95.69 87 VAL A O 1
ATOM 672 N N . ARG A 1 88 ? -17.896 -8.195 20.118 1.00 94.31 88 ARG A N 1
ATOM 673 C CA . ARG A 1 88 ? -18.856 -8.662 19.110 1.00 94.31 88 ARG A CA 1
ATOM 674 C C . ARG A 1 88 ? -19.590 -7.480 18.492 1.00 94.31 88 ARG A C 1
ATOM 676 O O . ARG A 1 88 ? -20.102 -6.615 19.196 1.00 94.31 88 ARG A O 1
ATOM 683 N N . LYS A 1 89 ? -19.729 -7.483 17.163 1.00 93.62 89 LYS A N 1
ATOM 684 C CA . LYS A 1 89 ? -20.391 -6.393 16.415 1.00 93.62 89 LYS A CA 1
ATOM 685 C C . LYS A 1 89 ? -21.794 -6.048 16.938 1.00 93.62 89 LYS A C 1
ATOM 687 O O . LYS A 1 89 ? -22.172 -4.883 16.946 1.00 93.62 89 LYS A O 1
ATOM 692 N N . ALA A 1 90 ? -22.553 -7.058 17.370 1.00 92.75 90 ALA A N 1
ATOM 693 C CA . ALA A 1 90 ? -23.919 -6.897 17.869 1.00 92.75 90 ALA A CA 1
ATOM 694 C C . ALA A 1 90 ? -24.003 -6.081 19.171 1.00 92.75 90 ALA A C 1
ATOM 696 O O . ALA A 1 90 ? -25.017 -5.431 19.408 1.00 92.75 90 ALA A O 1
ATOM 697 N N . ASP A 1 91 ? -22.938 -6.083 19.976 1.00 95.75 91 ASP A N 1
ATOM 698 C CA . ASP A 1 91 ? -22.910 -5.409 21.276 1.00 95.75 91 ASP A CA 1
ATOM 699 C C . ASP A 1 91 ? -22.633 -3.897 21.136 1.00 95.75 91 ASP A C 1
ATOM 701 O O . ASP A 1 91 ? -22.894 -3.125 22.056 1.00 95.75 91 ASP A O 1
ATOM 705 N N . PHE A 1 92 ? -22.154 -3.448 19.967 1.00 94.75 92 PHE A N 1
ATOM 706 C CA . PHE A 1 92 ? -21.688 -2.075 19.735 1.00 94.75 92 PHE A CA 1
ATOM 707 C C . PHE A 1 92 ? -22.295 -1.450 18.463 1.00 94.75 92 PHE A C 1
ATOM 709 O O . PHE A 1 92 ? -21.577 -1.137 17.510 1.00 94.75 92 PHE A O 1
ATOM 716 N N . PRO A 1 93 ? -23.621 -1.210 18.422 1.00 92.56 93 PRO A N 1
ATOM 717 C CA . PRO A 1 93 ? -24.327 -0.781 17.210 1.00 92.56 93 PRO A CA 1
ATOM 718 C C . PRO A 1 93 ? -23.937 0.614 16.689 1.00 92.56 93 PRO A C 1
ATOM 720 O O . PRO A 1 93 ? -24.258 0.928 15.536 1.00 92.56 93 PRO A O 1
ATOM 723 N N . GLY A 1 94 ? -23.273 1.437 17.512 1.00 92.00 94 GLY A N 1
ATOM 724 C CA . GLY A 1 94 ? -22.732 2.753 17.144 1.00 92.00 94 GLY A CA 1
ATOM 725 C C . GLY A 1 94 ? -21.466 2.696 16.281 1.00 92.00 94 GLY A C 1
ATOM 726 O O . GLY A 1 94 ? -21.119 3.690 15.646 1.00 92.00 94 GLY A O 1
ATOM 727 N N . TYR A 1 95 ? -20.825 1.529 16.187 1.00 95.38 95 TYR A N 1
ATOM 728 C CA . TYR A 1 95 ? -19.601 1.327 15.418 1.00 95.38 95 TYR A CA 1
ATOM 729 C C . TYR A 1 95 ? -19.843 0.404 14.223 1.00 95.38 95 TYR A C 1
ATOM 731 O O . TYR A 1 95 ? -20.594 -0.570 14.286 1.00 95.38 95 TYR A O 1
ATOM 739 N N . ASN A 1 96 ? -19.162 0.687 13.117 1.00 96.06 96 ASN A N 1
ATOM 740 C CA . ASN A 1 96 ? -18.985 -0.260 12.027 1.00 96.06 96 ASN A CA 1
ATOM 741 C C . ASN A 1 96 ? -17.672 -1.019 12.260 1.00 96.06 96 ASN A C 1
ATOM 743 O O . ASN A 1 96 ? -16.598 -0.557 11.875 1.00 96.06 96 ASN A O 1
ATOM 747 N N . ILE A 1 97 ? -17.778 -2.156 12.951 1.00 97.25 97 ILE A N 1
ATOM 748 C CA . ILE A 1 97 ? -16.636 -2.986 13.340 1.00 97.25 97 ILE A CA 1
ATOM 749 C C . ILE A 1 97 ? -16.303 -3.976 12.222 1.00 97.25 97 ILE A C 1
ATOM 751 O O . ILE A 1 97 ? -17.145 -4.779 11.800 1.00 97.25 97 ILE A O 1
ATOM 755 N N . ILE A 1 98 ? -15.042 -3.981 11.803 1.00 97.50 98 ILE A N 1
ATOM 756 C CA . ILE A 1 98 ? -14.423 -5.093 11.072 1.00 97.50 98 ILE A CA 1
ATOM 757 C C . ILE A 1 98 ? -13.310 -5.708 11.920 1.00 97.50 98 ILE A C 1
ATOM 759 O O . ILE A 1 98 ? -12.868 -5.108 12.899 1.00 97.50 98 ILE A O 1
ATOM 763 N N . TYR A 1 99 ? -12.850 -6.898 11.543 1.00 97.88 99 TYR A N 1
ATOM 764 C CA . TYR A 1 99 ? -11.744 -7.555 12.234 1.00 97.88 99 TYR A CA 1
ATOM 765 C C . TYR A 1 99 ? -10.485 -7.537 11.380 1.00 97.88 99 TYR A C 1
ATOM 767 O O . TYR A 1 99 ? -10.578 -7.474 10.153 1.00 97.88 99 TYR A O 1
ATOM 775 N N . TYR A 1 100 ? -9.317 -7.614 12.010 1.00 97.69 100 TYR A N 1
ATOM 776 C CA . TYR A 1 100 ? -8.062 -7.811 11.297 1.00 97.69 100 TYR A CA 1
ATOM 777 C C . TYR A 1 100 ? -7.135 -8.792 12.015 1.00 97.69 100 TYR A C 1
ATOM 779 O O . TYR A 1 100 ? -7.130 -8.874 13.241 1.00 97.69 100 TYR A O 1
ATOM 787 N N . ASP A 1 101 ? -6.344 -9.529 11.240 1.00 96.81 101 ASP A N 1
ATOM 788 C CA . ASP A 1 101 ? -5.281 -10.408 11.713 1.00 96.81 101 ASP A CA 1
ATOM 789 C C . ASP A 1 101 ? -3.899 -9.774 11.506 1.00 96.81 101 ASP A C 1
ATOM 791 O O . ASP A 1 101 ? -3.614 -9.108 10.503 1.00 96.81 101 ASP A O 1
ATOM 795 N N . LYS A 1 102 ? -3.019 -10.021 12.477 1.00 94.06 102 LYS A N 1
ATOM 796 C CA . LYS A 1 102 ? -1.631 -9.562 12.528 1.00 94.06 102 LYS A CA 1
ATOM 797 C C . LYS A 1 102 ? -0.686 -10.757 12.666 1.00 94.06 102 LYS A C 1
ATOM 799 O O . LYS A 1 102 ? 0.094 -10.850 13.618 1.00 94.06 102 LYS A O 1
ATOM 804 N N . SER A 1 103 ? -0.689 -11.646 11.678 1.00 93.00 103 SER A N 1
ATOM 805 C CA . SER A 1 103 ? 0.222 -12.797 11.629 1.00 93.00 103 SER A CA 1
ATOM 806 C C . SER A 1 103 ? 1.695 -12.395 11.742 1.00 93.00 103 SER A C 1
ATOM 808 O O . SER A 1 103 ? 2.180 -11.566 10.980 1.00 93.00 103 SER A O 1
ATOM 810 N N . ARG A 1 104 ? 2.457 -13.027 12.642 1.00 92.50 104 ARG A N 1
ATOM 811 C CA . ARG A 1 104 ? 3.903 -12.766 12.821 1.00 92.50 104 ARG A CA 1
ATOM 812 C C . ARG A 1 104 ? 4.763 -13.163 11.617 1.00 92.50 104 ARG A C 1
ATOM 814 O O . ARG A 1 104 ? 5.911 -12.742 11.541 1.00 92.50 104 ARG A O 1
ATOM 821 N N . TYR A 1 105 ? 4.216 -13.963 10.706 1.00 91.69 105 TYR A N 1
ATOM 822 C CA . TYR A 1 105 ? 4.919 -14.481 9.531 1.00 91.69 105 TYR A CA 1
ATOM 823 C C . TYR A 1 105 ? 4.663 -13.664 8.265 1.00 91.69 105 TYR A C 1
ATOM 825 O O . TYR A 1 105 ? 5.252 -13.961 7.232 1.00 91.69 105 TYR A O 1
ATOM 833 N N . LYS A 1 106 ? 3.778 -12.662 8.339 1.00 91.75 106 LYS A N 1
ATOM 834 C CA . LYS A 1 106 ? 3.405 -11.812 7.208 1.00 91.75 106 LYS A CA 1
ATOM 835 C C . LYS A 1 106 ? 3.814 -10.363 7.457 1.00 91.75 106 LYS A C 1
ATOM 837 O O . LYS A 1 106 ? 3.743 -9.869 8.591 1.00 91.75 106 LYS A O 1
ATOM 842 N N . ASP A 1 107 ? 4.225 -9.662 6.406 1.00 91.06 107 ASP A N 1
ATOM 843 C CA . ASP A 1 107 ? 4.628 -8.247 6.477 1.00 91.06 107 ASP A CA 1
ATOM 844 C C . ASP A 1 107 ? 3.457 -7.254 6.342 1.00 91.06 107 ASP A C 1
ATOM 846 O O . ASP A 1 107 ? 3.652 -6.035 6.385 1.00 91.06 107 ASP A O 1
ATOM 850 N N . PHE A 1 108 ? 2.235 -7.778 6.291 1.00 94.31 108 PHE A N 1
ATOM 851 C CA . PHE A 1 108 ? 0.994 -7.028 6.170 1.00 94.31 108 PHE A CA 1
ATOM 852 C C . PHE A 1 108 ? -0.024 -7.386 7.264 1.00 94.31 108 PHE A C 1
ATOM 854 O O . PHE A 1 108 ? 0.131 -8.352 8.015 1.00 94.31 108 PHE A O 1
ATOM 861 N N . LEU A 1 109 ? -1.064 -6.561 7.363 1.00 96.00 109 LEU A N 1
ATOM 862 C CA . LEU A 1 109 ? -2.275 -6.769 8.153 1.00 96.00 109 LEU A CA 1
ATOM 863 C C . LEU A 1 109 ? -3.388 -7.262 7.223 1.00 96.00 109 LEU A C 1
ATOM 865 O O . LEU A 1 109 ? -3.568 -6.678 6.156 1.00 96.00 109 LEU A O 1
ATOM 869 N N . LEU A 1 110 ? -4.131 -8.297 7.621 1.00 96.69 110 LEU A N 1
ATOM 870 C CA . LEU A 1 110 ? -5.270 -8.830 6.863 1.00 96.69 110 LEU A CA 1
ATOM 871 C C . LEU A 1 110 ? -6.577 -8.373 7.510 1.00 96.69 110 LEU A C 1
ATOM 873 O O . LEU A 1 110 ? -6.858 -8.762 8.633 1.00 96.69 110 LEU A O 1
ATOM 877 N N . PHE A 1 111 ? -7.380 -7.580 6.813 1.00 97.50 111 PHE A N 1
ATOM 878 C CA . PHE A 1 111 ? -8.672 -7.079 7.270 1.00 97.50 111 PHE A CA 1
ATOM 879 C C . PHE A 1 111 ? -9.817 -7.877 6.636 1.00 97.50 111 PHE A C 1
ATOM 881 O O . PHE A 1 111 ? -9.884 -8.030 5.416 1.00 97.50 111 PHE A O 1
ATOM 888 N N . PHE A 1 112 ? -10.748 -8.323 7.475 1.00 96.31 112 PHE A N 1
ATOM 889 C CA . PHE A 1 112 ? -11.962 -9.049 7.103 1.00 96.31 112 PHE A CA 1
ATOM 890 C C . PHE A 1 112 ? -13.122 -8.061 6.927 1.00 96.31 112 PHE A C 1
ATOM 892 O O . PHE A 1 112 ? -13.983 -7.903 7.801 1.00 96.31 112 PHE A O 1
ATOM 899 N N . ASP A 1 113 ? -13.073 -7.326 5.819 1.00 94.50 113 ASP A N 1
ATOM 900 C CA . ASP A 1 113 ? -14.113 -6.399 5.371 1.00 94.50 113 ASP A CA 1
ATOM 901 C C . ASP A 1 113 ? -15.090 -7.107 4.401 1.00 94.50 113 ASP A C 1
ATOM 903 O O . ASP A 1 113 ? -15.027 -8.328 4.268 1.00 94.50 113 ASP A O 1
ATOM 907 N N . THR A 1 114 ? -16.016 -6.385 3.753 1.00 92.50 114 THR A N 1
ATOM 908 C CA . THR A 1 114 ? -16.900 -6.949 2.710 1.00 92.50 114 THR A CA 1
ATOM 909 C C . THR A 1 114 ? -16.103 -7.729 1.667 1.00 92.50 114 THR A C 1
ATOM 911 O O . THR A 1 114 ? -16.456 -8.856 1.348 1.00 92.50 114 THR A O 1
ATOM 914 N N . GLU A 1 115 ? -15.007 -7.128 1.206 1.00 92.75 115 GLU A N 1
ATOM 915 C CA . GLU A 1 115 ? -13.938 -7.808 0.483 1.00 92.75 115 GLU A CA 1
ATOM 916 C C . GLU A 1 115 ? -12.720 -7.847 1.397 1.00 92.75 115 GLU A C 1
ATOM 918 O O . GLU A 1 115 ? -12.428 -6.856 2.076 1.00 92.75 115 GLU A O 1
ATOM 923 N N . SER A 1 116 ? -11.993 -8.964 1.419 1.00 95.62 116 SER A N 1
ATOM 924 C CA . SER A 1 116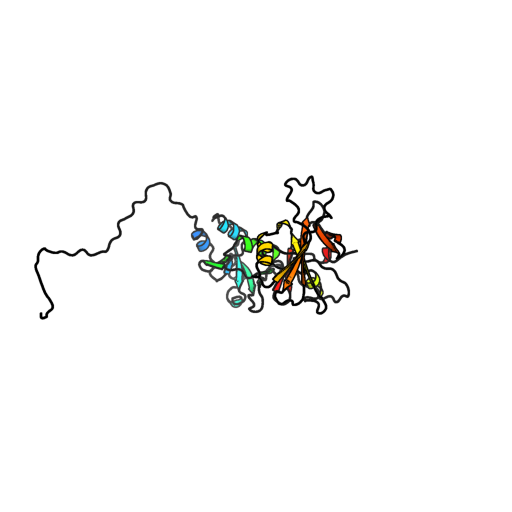 ? -10.753 -9.041 2.193 1.00 95.62 116 SER A CA 1
ATOM 925 C C . SER A 1 116 ? -9.785 -7.953 1.736 1.00 95.62 116 SER A C 1
ATOM 927 O O . SER A 1 116 ? -9.690 -7.636 0.551 1.00 95.62 116 SER A O 1
ATOM 929 N N . ARG A 1 117 ? -9.057 -7.363 2.680 1.00 96.44 117 ARG A N 1
ATOM 930 C CA . ARG A 1 117 ? -8.055 -6.336 2.386 1.00 96.44 117 ARG A CA 1
ATOM 931 C C . ARG A 1 117 ? -6.735 -6.688 3.036 1.00 96.44 117 ARG A C 1
ATOM 933 O O . ARG A 1 117 ? -6.724 -7.089 4.194 1.00 96.44 117 ARG A O 1
ATOM 940 N N . ILE A 1 118 ? -5.622 -6.471 2.349 1.00 94.94 118 ILE A N 1
ATOM 941 C CA . ILE A 1 118 ? -4.294 -6.528 2.962 1.00 94.94 118 ILE A CA 1
ATOM 942 C C . ILE A 1 118 ? -3.625 -5.156 2.887 1.00 94.94 118 ILE A C 1
ATOM 944 O O . ILE A 1 118 ? -3.647 -4.487 1.856 1.00 94.94 118 ILE A O 1
ATOM 948 N N . LEU A 1 119 ? -3.059 -4.703 4.002 1.00 94.06 119 LEU A N 1
ATOM 949 C CA . LEU A 1 119 ? -2.313 -3.445 4.074 1.00 94.06 119 LEU A CA 1
ATOM 950 C C . LEU A 1 119 ? -0.901 -3.703 4.590 1.00 94.06 119 LEU A C 1
ATOM 952 O O . LEU A 1 119 ? -0.757 -4.464 5.550 1.00 94.06 119 LEU A O 1
ATOM 956 N N . PRO A 1 120 ? 0.130 -3.014 4.066 1.00 92.56 120 PRO A N 1
ATOM 957 C CA . PRO A 1 120 ? 1.452 -3.045 4.675 1.00 92.56 120 PRO A CA 1
ATOM 958 C C . PRO A 1 120 ? 1.376 -2.682 6.159 1.00 92.56 120 PRO A C 1
ATOM 960 O O . PRO A 1 120 ? 0.522 -1.896 6.581 1.00 92.56 120 PRO A O 1
ATOM 963 N N . ARG A 1 121 ? 2.288 -3.223 6.970 1.00 91.62 121 ARG A N 1
ATOM 964 C CA . ARG A 1 121 ? 2.384 -2.830 8.380 1.00 91.62 121 ARG A CA 1
ATOM 965 C C . ARG A 1 121 ? 2.641 -1.327 8.499 1.00 91.62 121 ARG A C 1
ATOM 967 O O . ARG A 1 121 ? 3.659 -0.819 8.034 1.00 91.62 121 ARG A O 1
ATOM 974 N N . VAL A 1 122 ? 1.724 -0.640 9.170 1.00 90.75 122 VAL A N 1
ATOM 975 C CA . VAL A 1 122 ? 1.833 0.782 9.505 1.00 90.75 122 VAL A CA 1
ATOM 976 C C . VAL A 1 122 ? 2.019 0.966 11.007 1.00 90.75 122 VAL A C 1
ATOM 978 O O . VAL A 1 122 ? 1.655 0.103 11.810 1.00 90.75 122 VAL A O 1
ATOM 981 N N . SER A 1 123 ? 2.590 2.107 11.376 1.00 93.06 123 SER A N 1
ATOM 982 C CA . SER A 1 123 ? 2.725 2.528 12.767 1.00 93.06 123 SER A CA 1
ATOM 983 C C . SER A 1 123 ? 1.519 3.360 13.190 1.00 93.06 123 SER A C 1
ATOM 985 O O . SER A 1 123 ? 1.002 4.155 12.400 1.00 93.06 123 SER A O 1
ATOM 987 N N . PHE A 1 124 ? 1.112 3.209 14.448 1.00 93.81 124 PHE A N 1
ATOM 988 C CA . PHE A 1 124 ? -0.031 3.908 15.028 1.00 93.81 124 PHE A CA 1
ATOM 989 C C . PHE A 1 124 ? 0.397 4.725 16.253 1.00 93.81 124 PHE A C 1
ATOM 991 O O . PHE A 1 124 ? 1.233 4.264 17.033 1.00 93.81 124 PHE A O 1
ATOM 998 N N . SER A 1 125 ? -0.183 5.911 16.434 1.00 93.50 125 SER A N 1
ATOM 999 C CA . SER A 1 125 ? -0.270 6.582 17.732 1.00 93.50 125 SER A CA 1
ATOM 1000 C C . SER A 1 125 ? -1.467 6.030 18.498 1.00 93.50 125 SER A C 1
ATOM 1002 O O . SER A 1 125 ? -2.494 5.694 17.910 1.00 93.50 125 SER A O 1
ATOM 1004 N N . VAL A 1 126 ? -1.338 5.920 19.818 1.00 93.31 126 VAL A N 1
ATOM 1005 C CA . VAL A 1 126 ? -2.433 5.472 20.684 1.00 93.31 126 VAL A CA 1
ATOM 1006 C C . VAL A 1 126 ? -3.025 6.682 21.393 1.00 93.31 126 VAL A C 1
ATOM 1008 O O . VAL A 1 126 ? -2.292 7.447 22.017 1.00 93.31 126 VAL A O 1
ATOM 1011 N N . TYR A 1 127 ? -4.343 6.836 21.301 1.00 92.00 127 TYR A N 1
ATOM 1012 C CA . TYR A 1 127 ? -5.119 7.848 22.011 1.00 92.00 127 TYR A CA 1
ATOM 1013 C C . TYR A 1 127 ? -6.309 7.164 22.689 1.00 92.00 127 TYR A C 1
ATOM 1015 O O . TYR A 1 127 ? -7.245 6.721 22.022 1.00 92.00 127 TYR A O 1
ATOM 1023 N N . GLY A 1 128 ? -6.253 7.010 24.014 1.00 91.38 128 GLY A N 1
ATOM 1024 C CA . GLY A 1 128 ? -7.209 6.171 24.739 1.00 91.38 128 GLY A CA 1
ATOM 1025 C C . GLY A 1 128 ? -7.223 4.744 24.178 1.00 91.38 128 GLY A C 1
ATOM 1026 O O . GLY A 1 128 ? -6.189 4.079 24.141 1.00 91.38 128 GLY A O 1
ATOM 1027 N N . ASN A 1 129 ? -8.387 4.298 23.704 1.00 95.00 129 ASN A N 1
ATOM 1028 C CA . ASN A 1 129 ? -8.561 2.995 23.059 1.00 95.00 129 ASN A CA 1
ATOM 1029 C C . ASN A 1 129 ? -8.403 3.031 21.530 1.00 95.00 129 ASN A C 1
ATOM 1031 O O . ASN A 1 129 ? -8.445 1.982 20.883 1.00 95.00 129 ASN A O 1
ATOM 1035 N N . PHE A 1 130 ? -8.202 4.209 20.936 1.00 94.19 130 PHE A N 1
ATOM 1036 C CA . PHE A 1 130 ? -7.926 4.327 19.513 1.00 94.19 130 PHE A CA 1
ATOM 1037 C C . PHE A 1 130 ? -6.450 4.112 19.199 1.00 94.19 130 PHE A C 1
ATOM 1039 O O . PHE A 1 130 ? -5.561 4.673 19.834 1.00 94.19 130 PHE A O 1
ATOM 1046 N N . SER A 1 131 ? -6.200 3.359 18.133 1.00 95.94 131 SER A N 1
ATOM 1047 C CA . SER A 1 131 ? -4.941 3.364 17.394 1.00 95.94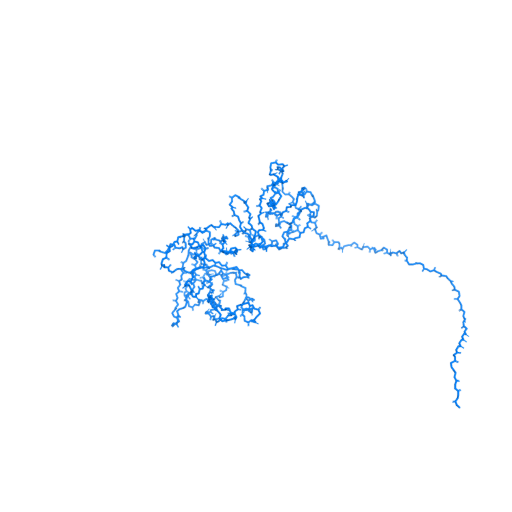 131 SER A CA 1
ATOM 1048 C C . SER A 1 131 ? -5.138 4.140 16.090 1.00 95.94 131 SER A C 1
ATOM 1050 O O . SER A 1 131 ? -5.915 3.725 15.230 1.00 95.94 131 SER A O 1
ATOM 1052 N N . ILE A 1 132 ? -4.451 5.271 15.944 1.00 95.50 132 ILE A N 1
ATOM 1053 C CA . ILE A 1 132 ? -4.572 6.200 14.813 1.00 95.50 132 ILE A CA 1
ATOM 1054 C C . ILE A 1 132 ? -3.297 6.107 13.962 1.00 95.50 132 ILE A C 1
ATOM 1056 O O . ILE A 1 132 ? -2.202 6.140 14.522 1.00 95.50 132 ILE A O 1
ATOM 1060 N N . PRO A 1 133 ? -3.372 5.946 12.628 1.00 95.56 133 PRO A N 1
ATOM 1061 C CA . PRO A 1 133 ? -2.180 5.879 11.782 1.00 95.56 133 PRO A CA 1
ATOM 1062 C C . PRO A 1 133 ? -1.290 7.121 11.935 1.00 95.56 133 PRO A C 1
ATOM 1064 O O . PRO A 1 133 ? -1.779 8.241 11.823 1.00 95.56 133 PRO A O 1
ATOM 1067 N N . LEU A 1 134 ? 0.022 6.932 12.133 1.00 93.62 134 LEU A N 1
ATOM 1068 C CA . LEU A 1 134 ? 0.971 8.054 12.250 1.00 93.62 134 LEU A CA 1
ATOM 1069 C C . LEU A 1 134 ? 1.108 8.850 10.943 1.00 93.62 134 LEU A C 1
ATOM 1071 O O . LEU A 1 134 ? 1.235 10.067 10.966 1.00 93.62 134 LEU A O 1
ATOM 1075 N N . ASP A 1 135 ? 1.099 8.154 9.804 1.00 94.12 135 ASP A N 1
ATOM 1076 C CA . ASP A 1 135 ? 1.128 8.741 8.459 1.00 94.12 135 ASP A CA 1
ATOM 1077 C C . ASP A 1 135 ? -0.241 8.497 7.813 1.00 94.12 135 ASP A C 1
ATOM 1079 O O . ASP A 1 135 ? -0.463 7.489 7.134 1.00 94.12 135 ASP A O 1
ATOM 1083 N N . VAL A 1 136 ? -1.190 9.394 8.105 1.00 93.62 136 VAL A N 1
ATOM 1084 C CA . VAL A 1 136 ? -2.577 9.290 7.629 1.00 93.62 136 VAL A CA 1
ATOM 1085 C C . VAL A 1 136 ? -2.633 9.267 6.104 1.00 93.62 136 VAL A C 1
ATOM 1087 O O . VAL A 1 136 ? -3.364 8.467 5.530 1.00 93.62 136 VAL A O 1
ATOM 1090 N N . GLU A 1 137 ? -1.841 10.101 5.430 1.00 93.31 137 GLU A N 1
ATOM 1091 C CA . GLU A 1 137 ? -1.830 10.164 3.968 1.00 93.31 137 GLU A CA 1
ATOM 1092 C C . GLU A 1 137 ? -1.429 8.824 3.353 1.00 93.31 137 GLU A C 1
ATOM 1094 O O . GLU A 1 137 ? -2.159 8.283 2.521 1.00 93.31 137 GLU A O 1
ATOM 1099 N N . ARG A 1 138 ? -0.333 8.230 3.838 1.00 91.12 138 ARG A N 1
ATOM 1100 C CA . ARG A 1 138 ? 0.097 6.900 3.397 1.00 91.12 138 ARG A CA 1
ATOM 1101 C C . ARG A 1 138 ? -0.938 5.834 3.698 1.00 91.12 138 ARG A C 1
ATOM 1103 O O . ARG A 1 138 ? -1.166 4.953 2.874 1.00 91.12 138 ARG A O 1
ATOM 1110 N N . PHE A 1 139 ? -1.544 5.886 4.880 1.00 95.31 139 PHE A N 1
ATOM 1111 C CA . PHE A 1 139 ? -2.569 4.925 5.252 1.00 95.31 139 PHE A CA 1
ATOM 1112 C C . PHE A 1 139 ? -3.751 4.974 4.279 1.00 95.31 139 PHE A C 1
ATOM 1114 O O . PHE A 1 139 ? -4.205 3.926 3.826 1.00 95.31 139 PHE A O 1
ATOM 1121 N N . LEU A 1 140 ? -4.206 6.172 3.902 1.00 95.19 140 LEU A N 1
ATOM 1122 C CA . LEU A 1 140 ? -5.278 6.356 2.923 1.00 95.19 140 LEU A CA 1
ATOM 1123 C C . LEU A 1 140 ? -4.881 5.833 1.532 1.00 95.19 140 LEU A C 1
ATOM 1125 O O . LEU A 1 140 ? -5.693 5.176 0.878 1.00 95.19 140 LEU A O 1
ATOM 1129 N N . GLU A 1 141 ? -3.641 6.073 1.089 1.00 91.69 141 GLU A N 1
ATOM 1130 C CA . GLU A 1 141 ? -3.123 5.525 -0.174 1.00 91.69 141 GLU A CA 1
ATOM 1131 C C . GLU A 1 141 ? -3.107 3.990 -0.172 1.00 91.69 141 GLU A C 1
ATOM 1133 O O . GLU A 1 141 ? -3.554 3.365 -1.137 1.00 91.69 141 GLU A O 1
ATOM 1138 N N . PHE A 1 142 ? -2.630 3.381 0.916 1.00 93.56 142 PHE A N 1
ATOM 1139 C CA . PHE A 1 142 ? -2.619 1.930 1.091 1.00 93.56 142 PHE A CA 1
ATOM 1140 C C . PHE A 1 142 ? -4.023 1.355 1.158 1.00 93.56 142 PHE A C 1
ATOM 1142 O O . PHE A 1 142 ? -4.309 0.371 0.482 1.00 93.56 142 PHE A O 1
ATOM 1149 N N . TRP A 1 143 ? -4.920 1.989 1.911 1.00 95.50 143 TRP A N 1
ATOM 1150 C CA . TRP A 1 143 ? -6.306 1.558 2.012 1.00 95.50 143 TRP A CA 1
ATOM 1151 C C . TRP A 1 143 ? -7.011 1.572 0.652 1.00 95.50 143 TRP A C 1
ATOM 1153 O O . TRP A 1 143 ? -7.791 0.673 0.343 1.00 95.50 143 TRP A O 1
ATOM 1163 N N . ASN A 1 144 ? -6.718 2.558 -0.196 1.00 93.44 144 ASN A N 1
ATOM 1164 C CA . ASN A 1 144 ? -7.296 2.634 -1.535 1.00 93.44 144 ASN A CA 1
ATOM 1165 C C . ASN A 1 144 ? -6.855 1.475 -2.451 1.00 93.44 144 ASN A C 1
ATOM 1167 O O . ASN A 1 144 ? -7.594 1.108 -3.359 1.00 93.44 144 ASN A O 1
ATOM 1171 N N . ARG A 1 145 ? -5.675 0.890 -2.206 1.00 90.50 145 ARG A N 1
ATOM 1172 C CA . ARG A 1 145 ? -5.116 -0.235 -2.977 1.00 90.50 145 ARG A CA 1
ATOM 1173 C C . ARG A 1 145 ? -5.274 -1.587 -2.279 1.00 90.50 145 ARG A C 1
ATOM 1175 O O . ARG A 1 145 ? -4.777 -2.582 -2.783 1.00 90.50 145 ARG A O 1
ATOM 1182 N N . SER A 1 146 ? -5.901 -1.634 -1.105 1.00 95.06 146 SER A N 1
ATOM 1183 C CA . SER A 1 146 ? -5.777 -2.781 -0.200 1.00 95.06 146 SER A CA 1
ATOM 1184 C C . SER A 1 146 ? -6.665 -3.971 -0.521 1.00 95.06 146 SER A C 1
ATOM 1186 O O . SER A 1 146 ? -6.484 -5.010 0.099 1.00 95.06 146 SER A O 1
ATOM 1188 N N . GLU A 1 147 ? -7.636 -3.827 -1.422 1.00 95.00 147 GLU A N 1
ATOM 1189 C CA . GLU A 1 147 ? -8.517 -4.927 -1.831 1.00 95.00 147 GLU A CA 1
ATOM 1190 C C . GLU A 1 147 ? -7.674 -6.130 -2.256 1.00 95.00 147 GLU A C 1
ATOM 1192 O O . GLU A 1 147 ? -6.778 -5.995 -3.090 1.00 95.00 147 GLU A O 1
ATOM 1197 N N . LEU A 1 148 ? -7.907 -7.271 -1.610 1.00 91.69 148 LEU A N 1
ATOM 1198 C CA . LEU A 1 148 ? -7.152 -8.487 -1.847 1.00 91.69 148 LEU A CA 1
ATOM 1199 C C . LEU A 1 148 ? -7.675 -9.143 -3.118 1.00 91.69 148 LEU A C 1
ATOM 1201 O O . LEU A 1 148 ? -8.834 -9.537 -3.198 1.00 91.69 148 LEU A O 1
ATOM 1205 N N . VAL A 1 149 ? -6.792 -9.290 -4.093 1.00 88.12 149 VAL A N 1
ATOM 1206 C CA . VAL A 1 149 ? -6.986 -10.210 -5.204 1.00 88.12 149 VAL A CA 1
ATOM 1207 C C . VAL A 1 149 ? -6.401 -11.546 -4.761 1.00 88.12 149 VAL A C 1
ATOM 1209 O O . VAL A 1 149 ? -5.319 -11.588 -4.171 1.00 88.12 149 VAL A O 1
ATOM 1212 N N . ASP A 1 150 ? -7.094 -12.637 -5.064 1.00 82.75 150 ASP A N 1
ATOM 1213 C CA . ASP A 1 150 ? -6.556 -13.985 -4.907 1.00 82.75 150 ASP A CA 1
ATOM 1214 C C . ASP A 1 150 ? -5.867 -14.440 -6.200 1.00 82.75 150 ASP A C 1
ATOM 1216 O O . ASP A 1 150 ? -6.259 -14.087 -7.316 1.00 82.75 150 ASP A O 1
ATOM 1220 N N . CYS A 1 151 ? -4.827 -15.256 -6.062 1.00 78.19 151 CYS A N 1
ATOM 1221 C CA . CYS A 1 151 ? -4.225 -15.947 -7.196 1.00 78.19 151 CYS A CA 1
ATOM 1222 C C . CYS A 1 151 ? -5.057 -17.191 -7.576 1.00 78.19 151 CYS A C 1
ATOM 1224 O O . CYS A 1 151 ? -5.634 -17.852 -6.718 1.00 78.19 151 CYS A O 1
ATOM 1226 N N . ILE A 1 152 ? -5.100 -17.545 -8.865 1.00 70.69 152 ILE A N 1
ATOM 1227 C CA . ILE A 1 152 ? -5.968 -18.607 -9.413 1.00 70.69 152 ILE A CA 1
ATOM 1228 C C . ILE A 1 152 ? -5.281 -19.987 -9.497 1.00 70.69 152 ILE A C 1
ATOM 1230 O O . ILE A 1 152 ? -5.958 -21.007 -9.600 1.00 70.69 152 ILE A O 1
ATOM 1234 N N . GLY A 1 153 ? -3.950 -20.084 -9.423 1.00 57.97 153 GLY A N 1
ATOM 1235 C CA . GLY A 1 153 ? -3.270 -21.393 -9.357 1.00 57.97 153 GLY A CA 1
ATOM 1236 C C . GLY A 1 153 ? -3.247 -22.210 -10.671 1.00 57.97 153 GLY A C 1
ATOM 1237 O O . GLY A 1 153 ? -3.313 -23.439 -10.636 1.00 57.97 153 GLY A O 1
ATOM 1238 N N . LEU A 1 154 ? -3.152 -21.572 -11.846 1.00 45.50 154 LEU A N 1
ATOM 1239 C CA . LEU A 1 154 ? -3.074 -22.219 -13.169 1.00 45.50 154 LEU A CA 1
ATOM 1240 C C . LEU A 1 154 ? -1.626 -22.500 -13.633 1.00 45.50 154 LEU A C 1
ATOM 1242 O O . LEU A 1 154 ? -0.817 -21.580 -13.741 1.00 45.50 154 LEU A O 1
ATOM 1246 N N . LYS A 1 155 ? -1.328 -23.744 -14.048 1.00 38.00 155 LYS A N 1
ATOM 1247 C CA . LYS A 1 155 ? -0.041 -24.161 -14.665 1.00 38.00 155 LYS A CA 1
ATOM 1248 C C . LYS A 1 155 ? 0.029 -23.803 -16.162 1.00 38.00 155 LYS A C 1
ATOM 1250 O O . LYS A 1 155 ? -0.840 -24.250 -16.907 1.00 38.00 155 LYS A O 1
ATOM 1255 N N . MET A 1 156 ? 1.057 -23.083 -16.646 1.00 37.34 156 MET A N 1
ATOM 1256 C CA . MET A 1 156 ? 1.247 -22.824 -18.095 1.00 37.34 156 MET A CA 1
ATOM 1257 C C . MET A 1 156 ? 2.692 -22.543 -18.557 1.00 37.34 156 MET A C 1
ATOM 1259 O O . MET A 1 156 ? 3.562 -22.163 -17.788 1.00 37.34 156 MET A O 1
ATOM 1263 N N . PHE A 1 157 ? 2.905 -22.688 -19.873 1.00 32.81 157 PHE A N 1
ATOM 1264 C CA . PHE A 1 157 ? 4.197 -22.776 -20.573 1.00 32.81 157 PHE A CA 1
ATOM 1265 C C . PHE A 1 157 ? 4.720 -21.481 -21.250 1.00 32.81 157 PHE A C 1
ATOM 1267 O O . PHE A 1 157 ? 5.680 -21.564 -22.016 1.00 32.81 157 PHE A O 1
ATOM 1274 N N . LYS A 1 158 ? 4.121 -20.290 -21.056 1.00 30.19 158 LYS A N 1
ATOM 1275 C CA . LYS A 1 158 ? 4.524 -19.073 -21.811 1.00 30.19 158 LYS A CA 1
ATOM 1276 C C . LYS A 1 158 ? 4.568 -17.778 -21.000 1.00 30.19 158 LYS A C 1
ATOM 1278 O O . LYS A 1 158 ? 3.874 -17.627 -19.998 1.00 30.19 158 LYS A O 1
ATOM 1283 N N . GLN A 1 159 ? 5.443 -16.880 -21.460 1.00 35.22 159 GLN A N 1
ATOM 1284 C CA . GLN A 1 159 ? 6.033 -15.791 -20.697 1.00 35.22 159 GLN A CA 1
ATOM 1285 C C . GLN A 1 159 ? 5.407 -14.425 -21.010 1.00 35.22 159 GLN A C 1
ATOM 1287 O O . GLN A 1 159 ? 5.580 -13.922 -22.113 1.00 35.22 159 GLN A O 1
ATOM 1292 N N . LEU A 1 160 ? 4.713 -13.821 -20.044 1.00 32.97 160 LEU A N 1
ATOM 1293 C CA . LEU A 1 160 ? 4.325 -12.409 -20.084 1.00 32.97 160 LEU A CA 1
ATOM 1294 C C . LEU A 1 160 ? 4.636 -11.762 -18.727 1.00 32.97 160 LEU A C 1
ATOM 1296 O O . LEU A 1 160 ? 4.480 -12.409 -17.684 1.00 32.97 160 LEU A O 1
ATOM 1300 N N . TRP A 1 161 ? 5.136 -10.529 -18.772 1.00 47.47 161 TRP A N 1
ATOM 1301 C CA . TRP A 1 161 ? 5.889 -9.864 -17.710 1.00 47.47 161 TRP A CA 1
ATOM 1302 C C . TRP A 1 161 ? 5.391 -8.439 -17.541 1.00 47.47 161 TRP A C 1
ATOM 1304 O O . TRP A 1 161 ? 5.632 -7.590 -18.394 1.00 47.47 161 TRP A O 1
ATOM 1314 N N . ILE A 1 162 ? 4.626 -8.181 -16.490 1.00 40.91 162 ILE A N 1
ATOM 1315 C CA . ILE A 1 162 ? 4.234 -6.819 -16.147 1.00 40.91 162 ILE A CA 1
ATOM 1316 C C . ILE A 1 162 ? 4.028 -6.806 -14.659 1.00 40.91 162 ILE A C 1
ATOM 1318 O O . ILE A 1 162 ? 3.562 -7.764 -14.046 1.00 40.91 162 ILE A O 1
ATOM 1322 N N . ILE A 1 163 ? 4.407 -5.710 -14.071 1.00 52.59 163 ILE A N 1
ATOM 1323 C CA . ILE A 1 163 ? 4.403 -5.499 -12.653 1.00 52.59 163 ILE A CA 1
ATOM 1324 C C . ILE A 1 163 ? 4.254 -3.973 -12.479 1.00 52.59 163 ILE A C 1
ATOM 1326 O O . ILE A 1 163 ? 4.474 -3.269 -13.441 1.00 52.59 163 ILE A O 1
ATOM 1330 N N . LEU A 1 164 ? 3.820 -3.401 -11.360 1.00 42.81 164 LEU A N 1
ATOM 1331 C CA . LEU A 1 164 ? 3.820 -1.943 -11.118 1.00 42.81 164 LEU A CA 1
ATOM 1332 C C . LEU A 1 164 ? 4.714 -1.583 -9.882 1.00 42.81 164 LEU A C 1
ATOM 1334 O O . LEU A 1 164 ? 5.401 -2.460 -9.375 1.00 42.81 164 LEU A O 1
ATOM 1338 N N . THR A 1 165 ? 4.907 -0.316 -9.494 1.00 35.50 165 THR A N 1
ATOM 1339 C CA . THR A 1 165 ? 5.627 0.127 -8.267 1.00 35.50 165 THR A CA 1
ATOM 1340 C C . THR A 1 165 ? 5.002 1.431 -7.803 1.00 35.50 165 THR A C 1
ATOM 1342 O O . THR A 1 165 ? 4.543 2.194 -8.649 1.00 35.50 165 THR A O 1
ATOM 1345 N N . ASN A 1 166 ? 5.012 1.711 -6.492 1.00 35.53 166 ASN A N 1
ATOM 1346 C CA . ASN A 1 166 ? 4.604 3.010 -5.932 1.00 35.53 166 ASN A CA 1
ATOM 1347 C C . ASN A 1 166 ? 5.805 3.931 -5.619 1.00 35.53 166 ASN A C 1
ATOM 1349 O O . ASN A 1 166 ? 6.962 3.526 -5.741 1.00 35.53 166 ASN A O 1
ATOM 1353 N N . LYS A 1 167 ? 5.527 5.158 -5.141 1.00 29.45 167 LYS A N 1
ATOM 1354 C CA . LYS A 1 167 ? 6.511 6.217 -4.807 1.00 29.45 167 LYS A CA 1
ATOM 1355 C C . LYS A 1 167 ? 7.604 5.828 -3.793 1.00 29.45 167 LYS A C 1
ATOM 1357 O O . LYS A 1 167 ? 8.562 6.583 -3.625 1.00 29.45 167 LYS A O 1
ATOM 1362 N N . ARG A 1 168 ? 7.467 4.692 -3.095 1.00 35.81 168 ARG A N 1
ATOM 1363 C CA . ARG A 1 168 ? 8.397 4.213 -2.053 1.00 35.81 168 ARG A CA 1
ATOM 1364 C C . ARG A 1 168 ? 9.183 2.958 -2.465 1.00 35.81 168 ARG A C 1
ATOM 1366 O O . ARG A 1 168 ? 9.958 2.457 -1.658 1.00 35.81 168 ARG A O 1
ATOM 1373 N N . GLY A 1 169 ? 9.021 2.476 -3.703 1.00 32.25 169 GLY A N 1
ATOM 1374 C CA . GLY A 1 169 ? 9.752 1.311 -4.222 1.00 32.25 169 GLY A CA 1
ATOM 1375 C C . GLY A 1 169 ? 9.153 -0.048 -3.839 1.00 32.25 169 GLY A C 1
ATOM 1376 O O . GLY A 1 169 ? 9.866 -1.047 -3.845 1.00 32.25 169 GLY A O 1
ATOM 1377 N N . GLU A 1 170 ? 7.864 -0.100 -3.489 1.00 36.50 170 GLU A N 1
ATOM 1378 C CA . GLU A 1 170 ? 7.156 -1.356 -3.202 1.00 36.50 170 GLU A CA 1
ATOM 1379 C C . GLU A 1 170 ? 6.741 -2.074 -4.499 1.00 36.50 170 GLU A C 1
ATOM 1381 O O . GLU A 1 170 ? 6.457 -1.437 -5.513 1.00 36.50 170 GLU A O 1
ATOM 1386 N N . ILE A 1 171 ? 6.722 -3.406 -4.444 1.00 41.19 171 ILE A N 1
ATO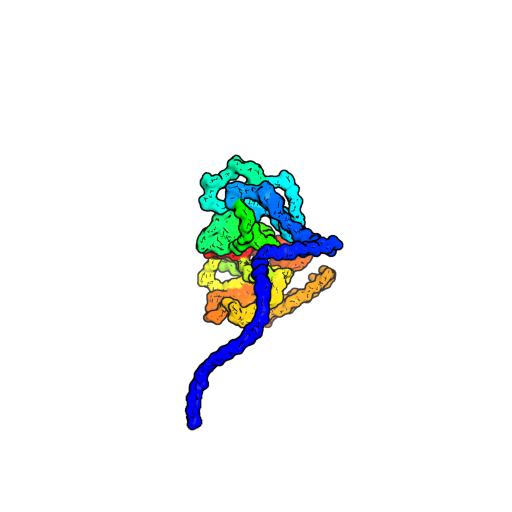M 1387 C CA . ILE A 1 171 ? 6.924 -4.345 -5.555 1.00 41.19 171 ILE A CA 1
ATOM 1388 C C . ILE A 1 171 ? 5.590 -5.039 -5.937 1.00 41.19 171 ILE A C 1
ATOM 1390 O O . ILE A 1 171 ? 4.714 -5.200 -5.096 1.00 41.19 171 ILE A O 1
ATOM 1394 N N . TYR A 1 172 ? 5.376 -5.404 -7.204 1.00 48.03 172 TYR A N 1
ATOM 1395 C CA . TYR A 1 172 ? 4.095 -5.925 -7.742 1.00 48.03 172 TYR A CA 1
ATOM 1396 C C . TYR A 1 172 ? 4.366 -7.264 -8.503 1.00 48.03 172 TYR A C 1
ATOM 1398 O O . TYR A 1 172 ? 5.530 -7.499 -8.768 1.00 48.03 172 TYR A O 1
ATOM 1406 N N . ILE A 1 173 ? 3.429 -8.152 -8.907 1.00 48.81 173 ILE A N 1
ATOM 1407 C CA . ILE A 1 173 ? 3.730 -9.292 -9.848 1.00 48.81 173 ILE A CA 1
ATOM 1408 C C . ILE A 1 173 ? 2.496 -9.733 -10.691 1.00 48.81 173 ILE A C 1
ATOM 1410 O O . ILE A 1 173 ? 1.518 -10.173 -10.100 1.00 48.81 173 ILE A O 1
ATOM 1414 N N . ILE A 1 174 ? 2.523 -9.769 -12.045 1.00 48.78 174 ILE A N 1
ATOM 1415 C CA . ILE A 1 174 ? 1.410 -10.363 -12.857 1.00 48.78 174 ILE A CA 1
ATOM 1416 C C . ILE A 1 174 ? 1.425 -11.902 -12.943 1.00 48.78 174 ILE A C 1
ATOM 1418 O O . ILE A 1 174 ? 0.374 -12.530 -13.059 1.00 48.78 174 ILE A O 1
ATOM 1422 N N . ARG A 1 175 ? 2.577 -12.565 -12.812 1.00 52.41 175 ARG A N 1
ATOM 1423 C CA . ARG A 1 175 ? 2.639 -14.043 -12.741 1.00 52.41 175 ARG A CA 1
ATOM 1424 C C . ARG A 1 175 ? 2.220 -14.654 -11.404 1.00 52.41 175 ARG A C 1
ATOM 1426 O O . ARG A 1 175 ? 1.880 -15.837 -11.379 1.00 52.41 175 ARG A O 1
ATOM 1433 N N . TRP A 1 176 ? 2.170 -13.859 -10.333 1.00 51.56 176 TRP A N 1
ATOM 1434 C CA . TRP A 1 176 ? 1.614 -14.276 -9.042 1.00 51.56 176 TRP A CA 1
ATOM 1435 C C . TRP A 1 176 ? 0.161 -14.735 -9.193 1.00 51.56 176 TRP A C 1
ATOM 1437 O O . TRP A 1 176 ? -0.201 -15.774 -8.650 1.00 51.56 176 TRP A O 1
ATOM 1447 N N . TYR A 1 177 ? -0.626 -14.049 -10.031 1.00 53.97 177 TYR A N 1
ATOM 1448 C CA . TYR A 1 177 ? -2.029 -14.389 -10.268 1.00 53.97 177 TYR A CA 1
ATOM 1449 C C . TYR A 1 177 ? -2.219 -15.828 -10.765 1.00 53.97 177 TYR A C 1
ATOM 1451 O O . TYR A 1 177 ? -3.285 -16.411 -10.611 1.00 53.97 177 TYR A O 1
ATOM 1459 N N . ARG A 1 178 ? -1.182 -16.436 -11.351 1.00 59.41 178 ARG A N 1
ATOM 1460 C CA . ARG A 1 178 ? -1.261 -17.768 -11.945 1.00 59.41 178 ARG A CA 1
ATOM 1461 C C . ARG A 1 178 ? -0.649 -18.849 -11.078 1.00 59.41 178 ARG A C 1
ATOM 1463 O O . ARG A 1 178 ? -1.304 -19.848 -10.863 1.00 59.41 178 ARG A O 1
ATOM 1470 N N . GLU A 1 179 ? 0.575 -18.686 -10.589 1.00 61.88 179 GLU A N 1
ATOM 1471 C CA . GLU A 1 179 ? 1.272 -19.770 -9.872 1.00 61.88 179 GLU A CA 1
ATOM 1472 C C . GLU A 1 179 ? 1.343 -19.552 -8.357 1.00 61.88 179 GLU A C 1
ATOM 1474 O O . GLU A 1 179 ? 1.920 -20.381 -7.656 1.00 61.88 179 GLU A O 1
ATOM 1479 N N . CYS A 1 180 ? 0.756 -18.462 -7.839 1.00 70.12 180 CYS A N 1
ATOM 1480 C CA . CYS A 1 180 ? 0.777 -18.109 -6.414 1.00 70.12 180 CYS A CA 1
ATOM 1481 C C . CYS A 1 180 ? 2.200 -18.100 -5.813 1.00 70.12 180 CYS A C 1
ATOM 1483 O O . CYS A 1 180 ? 2.392 -18.319 -4.618 1.00 70.12 180 CYS A O 1
ATOM 1485 N N . GLY A 1 181 ? 3.218 -17.896 -6.655 1.00 69.31 181 GLY A N 1
ATOM 1486 C CA . GLY A 1 181 ? 4.610 -18.183 -6.337 1.00 69.31 181 GLY A CA 1
ATOM 1487 C C . GLY A 1 181 ? 5.577 -17.634 -7.384 1.00 69.31 181 GLY A C 1
ATOM 1488 O O . GLY A 1 181 ? 5.173 -17.107 -8.423 1.00 69.31 181 GLY A O 1
ATOM 1489 N N . ILE A 1 182 ? 6.873 -17.759 -7.096 1.00 66.69 182 ILE A N 1
ATOM 1490 C CA . ILE A 1 182 ? 7.950 -17.435 -8.037 1.00 66.69 182 ILE A CA 1
ATOM 1491 C C . ILE A 1 182 ? 8.290 -18.695 -8.836 1.00 66.69 182 ILE A C 1
ATOM 1493 O O . ILE A 1 182 ? 8.525 -19.756 -8.260 1.00 66.69 182 ILE A O 1
ATOM 1497 N N . ILE A 1 183 ? 8.356 -18.568 -10.162 1.00 58.28 183 ILE A N 1
ATOM 1498 C CA . ILE A 1 183 ? 8.674 -19.682 -11.059 1.00 58.28 183 ILE A CA 1
ATOM 1499 C C . ILE A 1 183 ? 10.134 -20.119 -10.840 1.00 58.28 183 ILE A C 1
ATOM 1501 O O . ILE A 1 183 ? 11.038 -19.317 -11.082 1.00 58.28 183 ILE A O 1
ATOM 1505 N N . PRO A 1 184 ? 10.415 -21.384 -10.474 1.00 60.66 184 PRO A N 1
ATOM 1506 C CA . PRO A 1 184 ? 11.771 -21.819 -10.111 1.00 60.66 184 PRO A CA 1
ATOM 1507 C C . PRO A 1 184 ? 12.836 -21.673 -11.211 1.00 60.66 184 PRO A C 1
ATOM 1509 O O . PRO A 1 184 ? 14.027 -21.694 -10.919 1.00 60.66 184 PRO A O 1
ATOM 1512 N N . HIS A 1 185 ? 12.420 -21.555 -12.474 1.00 62.75 185 HIS A N 1
ATOM 1513 C CA . HIS A 1 185 ? 13.300 -21.461 -13.641 1.00 62.75 185 HIS A CA 1
ATOM 1514 C C . HIS A 1 185 ? 13.294 -20.074 -14.308 1.00 62.75 185 HIS A C 1
ATOM 1516 O O . HIS A 1 185 ? 13.760 -19.951 -15.441 1.00 62.75 185 HIS A O 1
ATOM 1522 N N . THR A 1 186 ? 12.773 -19.034 -13.640 1.00 61.38 186 THR A N 1
ATOM 1523 C CA . THR A 1 186 ? 12.987 -17.655 -14.102 1.00 61.38 186 THR A CA 1
ATOM 1524 C C . THR A 1 186 ? 14.411 -17.180 -13.801 1.00 61.38 186 THR A C 1
ATOM 1526 O O . THR A 1 186 ? 15.038 -17.610 -12.830 1.00 61.38 186 THR A O 1
ATOM 1529 N N . TYR A 1 187 ? 14.931 -16.281 -14.635 1.00 67.75 187 TYR A N 1
ATOM 1530 C CA . TYR A 1 187 ? 16.247 -15.669 -14.452 1.00 67.75 187 TYR A CA 1
ATOM 1531 C C . TYR A 1 187 ? 16.177 -14.179 -14.083 1.00 67.75 187 TYR A C 1
ATOM 1533 O O . TYR A 1 187 ? 17.179 -13.624 -13.614 1.00 67.75 187 TYR A O 1
ATOM 1541 N N . ASP A 1 188 ? 15.000 -13.578 -14.229 1.00 67.88 188 ASP A N 1
ATOM 1542 C CA . ASP A 1 188 ? 14.670 -12.176 -14.000 1.00 67.88 188 ASP A CA 1
ATOM 1543 C C . ASP A 1 188 ? 13.245 -11.990 -13.430 1.00 67.88 188 ASP A C 1
ATOM 1545 O O . ASP A 1 188 ? 12.443 -12.931 -13.356 1.00 67.88 188 ASP A O 1
ATOM 1549 N N . VAL A 1 189 ? 12.969 -10.780 -12.934 1.00 74.62 189 VAL A N 1
ATOM 1550 C CA . VAL A 1 189 ? 11.656 -10.328 -12.454 1.00 74.62 189 VAL A CA 1
ATOM 1551 C C . VAL A 1 189 ? 11.401 -8.895 -12.931 1.00 74.62 189 VAL A C 1
ATOM 1553 O O . VAL A 1 189 ? 12.149 -7.987 -12.590 1.00 74.62 189 VAL A O 1
ATOM 1556 N N . ASP A 1 190 ? 10.336 -8.676 -13.691 1.00 75.12 190 ASP A N 1
ATOM 1557 C CA . ASP A 1 190 ? 10.108 -7.410 -14.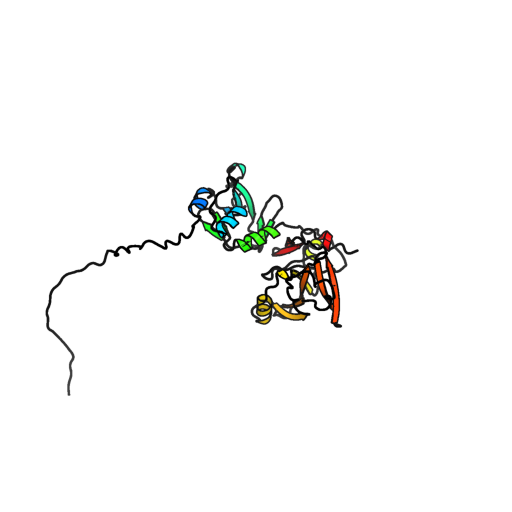404 1.00 75.12 190 ASP A CA 1
ATOM 1558 C C . ASP A 1 190 ? 9.104 -6.482 -13.729 1.00 75.12 190 ASP A C 1
ATOM 1560 O O . ASP A 1 190 ? 7.937 -6.523 -14.080 1.00 75.12 190 ASP A O 1
ATOM 1564 N N . PHE A 1 191 ? 9.526 -5.622 -12.811 1.00 76.88 191 PHE A N 1
ATOM 1565 C CA . PHE A 1 191 ? 8.761 -4.507 -12.249 1.00 76.88 191 PHE A CA 1
ATOM 1566 C C . PHE A 1 191 ? 8.301 -3.501 -13.315 1.00 76.88 191 PHE A C 1
ATOM 1568 O O . PHE A 1 191 ? 9.013 -3.262 -14.276 1.00 76.88 191 PHE A O 1
ATOM 1575 N N . ALA A 1 192 ? 7.151 -2.850 -13.163 1.00 78.44 192 ALA A N 1
ATOM 1576 C CA . ALA A 1 192 ? 6.892 -1.566 -13.831 1.00 78.44 192 ALA A CA 1
ATOM 1577 C C . ALA A 1 192 ? 6.460 -0.540 -12.791 1.00 78.44 192 ALA A C 1
ATOM 1579 O O . ALA A 1 192 ? 6.512 -0.860 -11.629 1.00 78.44 192 ALA A O 1
ATOM 1580 N N . ALA A 1 193 ? 6.085 0.684 -13.131 1.00 79.56 193 ALA A N 1
ATOM 1581 C CA . ALA A 1 193 ? 5.720 1.719 -12.163 1.00 79.56 193 ALA A CA 1
ATOM 1582 C C . ALA A 1 193 ? 5.036 2.865 -12.866 1.00 79.56 193 ALA A C 1
ATOM 1584 O O . ALA A 1 193 ? 5.470 3.220 -13.956 1.00 79.56 193 ALA A O 1
ATOM 1585 N N . PHE A 1 194 ? 4.046 3.523 -12.271 1.00 82.00 194 PHE A N 1
ATOM 1586 C CA . PHE A 1 194 ? 3.553 4.743 -12.906 1.00 82.00 194 PHE A CA 1
ATOM 1587 C C . PHE A 1 194 ? 4.640 5.817 -12.883 1.00 82.00 194 PHE A C 1
ATOM 1589 O O . PHE A 1 194 ? 5.202 6.130 -11.837 1.00 82.00 194 PHE A O 1
ATOM 1596 N N . ILE A 1 195 ? 4.920 6.438 -14.031 1.00 81.50 195 ILE A N 1
ATOM 1597 C CA . ILE A 1 195 ? 5.932 7.500 -14.107 1.00 81.50 195 ILE A CA 1
ATOM 1598 C C . ILE A 1 195 ? 5.582 8.709 -13.224 1.00 81.50 195 ILE A C 1
ATOM 1600 O O . ILE A 1 195 ? 6.478 9.381 -12.721 1.00 81.50 195 ILE A O 1
ATOM 1604 N N . GLY A 1 196 ? 4.289 8.961 -12.978 1.00 77.38 196 GLY A N 1
ATOM 1605 C CA . GLY A 1 196 ? 3.825 9.987 -12.032 1.00 77.38 196 GLY A CA 1
ATOM 1606 C C . GLY A 1 196 ? 4.161 9.676 -10.567 1.00 77.38 196 GLY A C 1
ATOM 1607 O O . GLY A 1 196 ? 4.050 10.542 -9.704 1.00 77.38 196 GLY A O 1
ATOM 1608 N N . GLU A 1 197 ? 4.592 8.447 -10.282 1.00 78.31 197 GLU A N 1
ATOM 1609 C CA . GLU A 1 197 ? 5.073 7.999 -8.977 1.00 78.31 197 GLU A CA 1
ATOM 1610 C C . GLU A 1 197 ? 6.606 7.930 -8.911 1.00 78.31 197 GLU A C 1
ATOM 1612 O O . GLU A 1 197 ? 7.163 7.515 -7.897 1.00 78.31 197 GLU A O 1
ATOM 1617 N N . TYR A 1 198 ? 7.310 8.361 -9.963 1.00 81.19 198 TYR A N 1
ATOM 1618 C CA . TYR A 1 198 ? 8.766 8.423 -9.958 1.00 81.19 198 TYR A CA 1
ATOM 1619 C C . TYR A 1 198 ? 9.278 9.356 -8.858 1.00 81.19 198 TYR A C 1
ATOM 1621 O O . TYR A 1 198 ? 9.012 10.560 -8.873 1.00 81.19 198 TYR A O 1
ATOM 1629 N N . ASN A 1 199 ? 10.083 8.806 -7.951 1.00 79.19 199 ASN A N 1
ATOM 1630 C CA . ASN A 1 199 ? 10.828 9.568 -6.960 1.00 79.19 199 ASN A CA 1
ATOM 1631 C C . ASN A 1 199 ? 12.309 9.645 -7.381 1.00 79.19 199 ASN A C 1
ATOM 1633 O O . ASN A 1 199 ? 12.954 8.598 -7.464 1.00 79.19 199 ASN A O 1
ATOM 1637 N N . PRO A 1 200 ? 12.886 10.839 -7.622 1.00 81.81 200 PRO A N 1
ATOM 1638 C CA . PRO A 1 200 ? 14.300 10.965 -7.983 1.00 81.81 200 PRO A CA 1
ATOM 1639 C C . PRO A 1 200 ? 15.261 10.397 -6.925 1.00 81.81 200 PRO A C 1
ATOM 1641 O O . PRO A 1 200 ? 16.301 9.863 -7.304 1.00 81.81 200 PRO A O 1
ATOM 1644 N N . GLN A 1 201 ? 14.886 10.405 -5.640 1.00 84.50 201 GLN A N 1
ATOM 1645 C CA . GLN A 1 201 ? 15.696 9.829 -4.556 1.00 84.50 201 GLN A CA 1
ATOM 1646 C C . GLN A 1 201 ? 15.892 8.314 -4.703 1.00 84.50 201 GLN A C 1
ATOM 1648 O O . GLN A 1 201 ? 16.887 7.771 -4.233 1.00 84.50 201 GLN A O 1
ATOM 1653 N N . LEU A 1 202 ? 14.981 7.611 -5.391 1.00 83.69 202 LEU A N 1
ATOM 1654 C CA . LEU A 1 202 ? 15.150 6.184 -5.676 1.00 83.69 202 LEU A CA 1
ATOM 1655 C C . LEU A 1 202 ? 16.431 5.935 -6.478 1.00 83.69 202 LEU A C 1
ATOM 1657 O O . LEU A 1 202 ? 17.164 4.992 -6.191 1.00 83.69 202 LEU A O 1
ATOM 1661 N N . LEU A 1 203 ? 16.704 6.780 -7.475 1.00 83.44 203 LEU A N 1
ATOM 1662 C CA . LEU A 1 203 ? 17.902 6.653 -8.297 1.00 83.44 203 LEU A CA 1
ATOM 1663 C C . LEU A 1 203 ? 19.165 6.895 -7.463 1.00 83.44 203 LEU A C 1
ATOM 1665 O O . LEU A 1 203 ? 20.113 6.125 -7.576 1.00 83.44 203 LEU A O 1
ATOM 1669 N N . GLU A 1 204 ? 19.147 7.921 -6.612 1.00 85.75 204 GLU A N 1
ATOM 1670 C CA . GLU A 1 204 ? 20.256 8.252 -5.711 1.00 85.75 204 GLU A CA 1
ATOM 1671 C C . GLU A 1 204 ? 20.553 7.090 -4.754 1.00 85.75 204 GLU A C 1
ATOM 1673 O O . GLU A 1 204 ? 21.693 6.640 -4.666 1.00 85.75 204 GLU A O 1
ATOM 1678 N N . HIS A 1 205 ? 19.524 6.520 -4.119 1.00 86.19 205 HIS A N 1
ATOM 1679 C CA . HIS A 1 205 ? 19.675 5.373 -3.220 1.00 86.19 205 HIS A CA 1
ATOM 1680 C C . HIS A 1 205 ? 20.195 4.122 -3.945 1.00 86.19 205 HIS A C 1
ATOM 1682 O O . HIS A 1 205 ? 21.091 3.439 -3.458 1.00 86.19 205 HIS A O 1
ATOM 1688 N N . LEU A 1 206 ? 19.684 3.817 -5.143 1.00 85.56 206 LEU A N 1
ATOM 1689 C CA . LEU A 1 206 ? 20.162 2.673 -5.932 1.00 85.56 206 LEU A CA 1
ATOM 1690 C C . LEU A 1 206 ? 21.615 2.833 -6.416 1.00 85.56 206 LEU A C 1
ATOM 1692 O O . LEU A 1 206 ? 22.224 1.849 -6.844 1.00 85.56 206 LEU A O 1
ATOM 1696 N N . GLN A 1 207 ? 22.155 4.053 -6.371 1.00 86.62 207 GLN A N 1
ATOM 1697 C CA . GLN A 1 207 ? 23.541 4.383 -6.701 1.00 86.62 207 GLN A CA 1
ATOM 1698 C C . GLN A 1 207 ? 24.440 4.527 -5.460 1.00 86.62 207 GLN A C 1
ATOM 1700 O O . GLN A 1 207 ? 25.660 4.485 -5.610 1.00 86.62 207 GLN A O 1
ATOM 1705 N N . SER A 1 208 ? 23.880 4.661 -4.249 1.00 83.50 208 SER A N 1
ATOM 1706 C CA . SER A 1 208 ? 24.647 4.903 -3.014 1.00 83.50 208 SER A CA 1
ATOM 1707 C C . SER A 1 208 ? 25.297 3.649 -2.412 1.00 83.50 208 SER A C 1
ATOM 1709 O O . SER A 1 208 ? 26.077 3.761 -1.472 1.00 83.50 208 SER A O 1
ATOM 1711 N N . ASN A 1 209 ? 25.015 2.453 -2.948 1.00 75.50 209 ASN A N 1
ATOM 1712 C CA . ASN A 1 209 ? 25.399 1.142 -2.390 1.00 75.50 209 ASN A CA 1
ATOM 1713 C C . ASN A 1 209 ? 24.859 0.851 -0.971 1.00 75.50 209 ASN A C 1
ATOM 1715 O O . ASN A 1 209 ? 25.245 -0.148 -0.366 1.00 75.50 209 ASN A O 1
ATOM 1719 N N . GLU A 1 210 ? 23.948 1.669 -0.438 1.00 82.50 210 GLU A N 1
ATOM 1720 C CA . GLU A 1 210 ? 23.369 1.489 0.905 1.00 82.50 210 GLU A CA 1
ATOM 1721 C C . GLU A 1 210 ? 22.142 0.563 0.912 1.00 82.50 210 GLU A C 1
ATOM 1723 O O . GLU A 1 210 ? 21.679 0.132 1.970 1.00 82.50 210 GLU A O 1
ATOM 1728 N N . THR A 1 211 ? 21.593 0.236 -0.262 1.00 81.88 211 THR A N 1
ATOM 1729 C CA . THR A 1 211 ? 20.431 -0.657 -0.388 1.00 81.88 211 THR A CA 1
ATOM 1730 C C . THR A 1 211 ? 20.859 -2.088 -0.701 1.00 81.88 211 THR A C 1
ATOM 1732 O O . THR A 1 211 ? 21.959 -2.329 -1.174 1.00 81.88 211 THR A O 1
ATOM 1735 N N . LYS A 1 212 ? 19.974 -3.074 -0.506 1.00 85.81 212 LYS A N 1
ATOM 1736 C CA . LYS A 1 212 ? 20.259 -4.487 -0.845 1.00 85.81 212 LYS A CA 1
ATOM 1737 C C . LYS A 1 212 ? 20.432 -4.740 -2.352 1.00 85.81 212 LYS A C 1
ATOM 1739 O O . LYS A 1 212 ? 20.873 -5.822 -2.750 1.00 85.81 212 LYS A O 1
ATOM 1744 N N . PHE A 1 213 ? 20.084 -3.754 -3.174 1.00 87.00 213 PHE A N 1
ATOM 1745 C CA . PHE A 1 213 ? 20.153 -3.796 -4.624 1.00 87.00 213 PHE A CA 1
ATOM 1746 C C . PHE A 1 213 ? 20.973 -2.616 -5.151 1.00 87.00 213 PHE A C 1
ATOM 1748 O O . PHE A 1 213 ? 21.131 -1.594 -4.491 1.00 87.00 213 PHE A O 1
ATOM 1755 N N . PHE A 1 214 ? 21.491 -2.739 -6.363 1.00 89.06 214 PHE A N 1
ATOM 1756 C CA . PHE A 1 214 ? 22.144 -1.631 -7.048 1.00 89.06 214 PHE A CA 1
ATOM 1757 C C . PHE A 1 214 ? 21.644 -1.524 -8.480 1.00 89.06 214 PHE A C 1
ATOM 1759 O O . PHE A 1 214 ? 21.225 -2.514 -9.092 1.00 89.06 214 PHE A O 1
ATOM 1766 N N . LEU A 1 215 ? 21.709 -0.311 -9.019 1.00 89.81 215 LEU A N 1
ATOM 1767 C CA . LEU A 1 215 ? 21.399 -0.051 -10.416 1.00 89.81 215 LEU A CA 1
ATOM 1768 C C . LEU A 1 215 ? 22.496 -0.642 -11.312 1.00 89.81 215 LEU A C 1
ATOM 1770 O O . LEU A 1 215 ? 23.605 -0.119 -11.389 1.00 89.81 215 LEU A O 1
ATOM 1774 N N . SER A 1 216 ? 22.182 -1.720 -12.026 1.00 89.19 216 SER A N 1
ATOM 1775 C CA . SER A 1 216 ? 23.089 -2.324 -13.003 1.00 89.19 216 SER A CA 1
ATOM 1776 C C . SER A 1 216 ? 23.001 -1.652 -14.367 1.00 89.19 216 SER A C 1
ATOM 1778 O O . SER A 1 216 ? 24.011 -1.595 -15.070 1.00 89.19 216 SER A O 1
ATOM 1780 N N . ARG A 1 217 ? 21.805 -1.225 -14.786 1.00 87.75 217 ARG A N 1
ATOM 1781 C CA . ARG A 1 217 ? 21.580 -0.546 -16.069 1.00 87.75 217 ARG A CA 1
ATOM 1782 C C . ARG A 1 217 ? 20.460 0.467 -15.938 1.00 87.75 217 ARG A C 1
ATOM 1784 O O . ARG A 1 217 ? 19.543 0.292 -15.143 1.00 87.75 217 ARG A O 1
ATOM 1791 N N . LYS A 1 218 ? 20.537 1.501 -16.764 1.00 87.62 218 LYS A N 1
ATOM 1792 C CA . LYS A 1 218 ? 19.499 2.508 -16.937 1.00 87.62 218 LYS A CA 1
ATOM 1793 C C . LYS A 1 218 ? 19.306 2.712 -18.427 1.00 87.62 218 LYS A C 1
ATOM 1795 O O . LYS A 1 218 ? 20.236 3.161 -19.099 1.00 87.62 218 LYS A O 1
ATOM 1800 N N . PHE A 1 219 ? 18.126 2.383 -18.927 1.00 82.38 219 PHE A N 1
ATOM 1801 C CA . PHE A 1 219 ? 17.745 2.687 -20.294 1.00 82.38 219 PHE A CA 1
ATOM 1802 C C . PHE A 1 219 ? 16.845 3.913 -20.325 1.00 82.38 219 PHE A C 1
ATOM 1804 O O . PHE A 1 219 ? 16.056 4.176 -19.416 1.00 82.38 219 PHE A O 1
ATOM 1811 N N . GLY A 1 220 ? 17.050 4.681 -21.387 1.00 77.56 220 GLY A N 1
ATOM 1812 C CA . GLY A 1 220 ? 16.325 5.895 -21.692 1.00 77.56 220 GLY A CA 1
ATOM 1813 C C . GLY A 1 220 ? 16.372 7.015 -20.645 1.00 77.56 220 GLY A C 1
ATOM 1814 O O . GLY A 1 220 ? 17.247 7.062 -19.773 1.00 77.56 220 GLY A O 1
ATOM 1815 N N . ARG A 1 221 ? 15.449 7.974 -20.758 1.00 72.12 221 ARG A N 1
ATOM 1816 C CA . ARG A 1 221 ? 15.331 9.170 -19.912 1.00 72.12 221 ARG A CA 1
ATOM 1817 C C . ARG A 1 221 ? 13.874 9.414 -19.524 1.00 72.12 221 ARG A C 1
ATOM 1819 O O . ARG A 1 221 ? 12.946 9.094 -20.262 1.00 72.12 221 ARG A O 1
ATOM 1826 N N . LYS A 1 222 ? 13.669 10.038 -18.357 1.00 69.94 222 LYS A N 1
ATOM 1827 C CA . LYS A 1 222 ? 12.345 10.526 -17.953 1.00 69.94 222 LYS A CA 1
ATOM 1828 C C . LYS A 1 222 ? 11.893 11.574 -18.972 1.00 69.94 222 LYS A C 1
ATOM 1830 O O . LYS A 1 222 ? 12.546 12.602 -19.140 1.00 69.94 222 LYS A O 1
ATOM 1835 N N . LEU A 1 223 ? 10.764 11.320 -19.627 1.00 64.88 223 LEU A N 1
ATOM 1836 C CA . LEU A 1 223 ? 10.116 12.303 -20.486 1.00 64.88 223 LEU A CA 1
ATOM 1837 C C . LEU A 1 223 ? 9.682 13.521 -19.645 1.00 64.88 223 LEU A C 1
ATOM 1839 O O . LEU A 1 223 ? 9.135 13.320 -18.558 1.00 64.88 223 LEU A O 1
ATOM 1843 N N . PRO A 1 224 ? 9.896 14.765 -20.114 1.00 59.19 224 PRO A N 1
ATOM 1844 C CA . PRO A 1 224 ? 9.471 15.951 -19.376 1.00 59.19 224 PRO A CA 1
ATOM 1845 C C . PRO A 1 224 ? 7.952 15.950 -19.170 1.00 59.19 224 PRO A C 1
ATOM 1847 O O . PRO A 1 224 ? 7.196 15.582 -20.076 1.00 59.19 224 PRO A O 1
ATOM 1850 N N . GLU A 1 225 ? 7.525 16.366 -17.976 1.00 52.28 225 GLU A N 1
ATOM 1851 C CA . GLU A 1 225 ? 6.127 16.669 -17.669 1.00 52.28 225 GLU A CA 1
ATOM 1852 C C . GLU A 1 225 ? 5.737 17.906 -18.479 1.00 52.28 225 GLU A C 1
ATOM 1854 O O . GLU A 1 225 ? 6.203 19.010 -18.214 1.00 52.28 225 GLU A O 1
ATOM 1859 N N . VAL A 1 226 ? 4.944 17.715 -19.533 1.00 50.81 226 VAL A N 1
ATOM 1860 C CA . VAL A 1 226 ? 4.402 18.829 -20.313 1.00 50.81 226 VAL A CA 1
ATOM 1861 C C . VAL A 1 226 ? 3.044 19.163 -19.707 1.00 50.81 226 VAL A C 1
ATOM 1863 O O . VAL A 1 226 ? 2.150 18.319 -19.708 1.00 50.81 226 VAL A O 1
ATOM 1866 N N . SER A 1 227 ? 2.907 20.383 -19.188 1.00 44.50 227 SER A N 1
ATOM 1867 C CA . SER A 1 227 ? 1.690 20.931 -18.567 1.00 44.50 227 SER A CA 1
ATOM 1868 C C . SER A 1 227 ? 0.481 20.982 -19.504 1.00 44.50 227 SER A C 1
ATOM 1870 O O . SER A 1 227 ? -0.644 21.123 -19.042 1.00 44.50 227 SER A O 1
ATOM 1872 N N . ASP A 1 228 ? 0.698 20.804 -20.805 1.00 43.38 228 ASP A N 1
ATOM 1873 C CA . ASP A 1 228 ? -0.344 20.798 -21.816 1.00 43.38 228 ASP A CA 1
ATOM 1874 C C . ASP A 1 228 ? -0.299 19.485 -22.599 1.00 43.38 228 ASP A C 1
ATOM 1876 O O . ASP A 1 228 ? 0.601 19.228 -23.402 1.00 43.38 228 ASP A O 1
ATOM 1880 N N . ALA A 1 229 ? -1.328 18.660 -22.408 1.00 43.41 229 ALA A N 1
ATOM 1881 C CA . ALA A 1 229 ? -1.554 17.363 -23.057 1.00 43.41 229 ALA A CA 1
ATOM 1882 C C . ALA A 1 229 ? -1.623 17.403 -24.606 1.00 43.41 229 ALA A C 1
ATOM 1884 O O . ALA A 1 229 ? -1.941 16.404 -25.249 1.00 43.41 229 ALA A O 1
ATOM 1885 N N . LYS A 1 230 ? -1.332 18.550 -25.230 1.00 39.81 230 LYS A N 1
ATOM 1886 C CA . LYS A 1 230 ? -1.481 18.809 -26.664 1.00 39.81 230 LYS A CA 1
ATOM 1887 C C . LYS A 1 230 ? -0.254 18.416 -27.498 1.00 39.81 230 LYS A C 1
ATOM 1889 O O . LYS A 1 230 ? -0.366 18.332 -28.715 1.00 39.81 230 LYS A O 1
ATOM 1894 N N . LEU A 1 231 ? 0.886 18.109 -26.868 1.00 40.69 231 LEU A N 1
ATOM 1895 C CA . LEU A 1 231 ? 2.125 17.720 -27.563 1.00 40.69 231 LEU A CA 1
ATOM 1896 C C . LEU A 1 231 ? 2.650 16.322 -27.169 1.00 40.69 231 LEU A C 1
ATOM 1898 O O . LEU A 1 231 ? 3.851 16.075 -27.176 1.00 40.69 231 LEU A O 1
ATOM 1902 N N . ILE A 1 232 ? 1.757 15.391 -26.809 1.00 47.84 232 ILE A N 1
ATOM 1903 C CA . ILE A 1 232 ? 2.080 13.964 -26.573 1.00 47.84 232 ILE A CA 1
ATOM 1904 C C . ILE A 1 232 ? 1.435 13.084 -27.666 1.00 47.84 232 ILE A C 1
ATOM 1906 O O . ILE A 1 232 ? 1.053 11.948 -27.426 1.00 47.84 232 ILE A O 1
ATOM 1910 N N . TYR A 1 233 ? 1.263 13.614 -28.881 1.00 41.41 233 TYR A N 1
ATOM 1911 C CA . TYR A 1 233 ? 0.637 12.875 -29.991 1.00 41.41 233 TYR A CA 1
ATOM 1912 C C . TYR A 1 233 ? 1.572 12.550 -31.160 1.00 41.41 233 TYR A C 1
ATOM 1914 O O . TYR A 1 233 ? 1.147 11.900 -32.108 1.00 41.41 233 TYR A O 1
ATOM 1922 N N . ALA A 1 234 ? 2.852 12.910 -31.089 1.00 39.81 234 ALA A N 1
ATOM 1923 C CA . ALA A 1 234 ? 3.815 12.544 -32.120 1.00 39.81 234 ALA A CA 1
ATOM 1924 C C . ALA A 1 234 ? 5.147 12.114 -31.482 1.00 39.81 234 ALA A C 1
ATOM 1926 O O . ALA A 1 234 ? 5.720 12.857 -30.693 1.00 39.81 234 ALA A O 1
ATOM 1927 N N . SER A 1 235 ? 5.582 10.889 -31.804 1.00 42.66 235 SER A N 1
ATOM 1928 C CA . SER A 1 235 ? 6.947 10.338 -31.659 1.00 42.66 235 SER A CA 1
ATOM 1929 C C . SER A 1 235 ? 7.577 10.225 -30.253 1.00 42.66 235 SER A C 1
ATOM 1931 O O . SER A 1 235 ? 8.579 10.871 -29.968 1.00 42.66 235 SER A O 1
ATOM 1933 N N . LYS A 1 236 ? 7.054 9.364 -29.366 1.00 46.94 236 LYS A N 1
ATOM 1934 C CA . LYS A 1 236 ? 7.699 9.036 -28.067 1.00 46.94 236 LYS A CA 1
ATOM 1935 C C . LYS A 1 236 ? 7.881 7.528 -27.820 1.00 46.94 236 LYS A C 1
ATOM 1937 O O . LYS A 1 236 ? 7.830 7.072 -26.685 1.00 46.94 236 LYS A O 1
ATOM 1942 N N . ALA A 1 237 ? 8.116 6.753 -28.881 1.00 47.78 237 ALA A N 1
ATOM 1943 C CA . ALA A 1 237 ? 8.690 5.407 -28.743 1.00 47.78 237 ALA A CA 1
ATOM 1944 C C . ALA A 1 237 ? 10.205 5.452 -28.428 1.00 47.78 237 ALA A C 1
ATOM 1946 O O . ALA A 1 237 ? 10.806 4.429 -28.110 1.00 47.78 237 ALA A O 1
ATOM 1947 N N . ASP A 1 238 ? 10.815 6.639 -28.495 1.00 50.22 238 ASP A N 1
ATOM 1948 C CA . ASP A 1 238 ? 12.269 6.777 -28.610 1.00 50.22 238 ASP A CA 1
ATOM 1949 C C . ASP A 1 238 ? 12.994 6.796 -27.259 1.00 50.22 238 ASP A C 1
ATOM 1951 O O . ASP A 1 238 ? 14.218 6.677 -27.219 1.00 50.22 238 ASP A O 1
ATOM 1955 N N . ASP A 1 239 ? 12.266 6.910 -26.143 1.00 61.31 239 ASP A N 1
ATOM 1956 C CA . ASP A 1 239 ? 12.888 6.986 -24.825 1.00 61.31 239 ASP A CA 1
ATOM 1957 C C . ASP A 1 239 ? 12.105 6.212 -23.753 1.00 61.31 239 ASP A C 1
ATOM 1959 O O . ASP A 1 239 ? 11.256 6.741 -23.037 1.00 61.31 239 ASP A O 1
ATOM 1963 N N . SER A 1 240 ? 12.372 4.906 -23.683 1.00 65.12 240 SER A N 1
ATOM 1964 C CA . SER A 1 240 ? 11.866 4.003 -22.649 1.00 65.12 240 SER A CA 1
ATOM 1965 C C . SER A 1 240 ? 12.685 4.168 -21.371 1.00 65.12 240 SER A C 1
ATOM 1967 O O . SER A 1 240 ? 13.839 3.737 -21.321 1.00 65.12 240 SER A O 1
ATOM 1969 N N . PHE A 1 241 ? 12.109 4.778 -20.342 1.00 79.69 241 PHE A N 1
ATOM 1970 C CA . PHE A 1 241 ? 12.745 4.811 -19.034 1.00 79.69 241 PHE A CA 1
ATOM 1971 C C . PHE A 1 241 ? 12.619 3.418 -18.396 1.00 79.69 241 PHE A C 1
ATOM 1973 O O . PHE A 1 241 ? 11.510 2.896 -18.269 1.00 79.69 241 PHE A O 1
ATOM 1980 N N . GLU A 1 242 ? 13.745 2.810 -18.022 1.00 85.44 242 GLU A N 1
ATOM 1981 C CA . GLU A 1 242 ? 13.816 1.460 -17.440 1.00 85.44 242 GLU A CA 1
ATOM 1982 C C . GLU A 1 242 ? 15.077 1.325 -16.573 1.00 85.44 242 GLU A C 1
ATOM 1984 O O . GLU A 1 242 ? 16.152 1.795 -16.965 1.00 85.44 242 GLU A O 1
ATOM 1989 N N . PHE A 1 243 ? 14.967 0.686 -15.406 1.00 87.50 243 PHE A N 1
ATOM 1990 C CA . PHE A 1 243 ? 16.105 0.352 -14.543 1.00 87.50 243 PHE A CA 1
ATOM 1991 C C . PHE A 1 243 ? 16.292 -1.159 -14.439 1.00 87.50 243 PHE A C 1
ATOM 1993 O O . PHE A 1 243 ? 15.384 -1.845 -14.002 1.00 87.50 243 PHE A O 1
ATOM 2000 N N . THR A 1 244 ? 17.496 -1.661 -14.700 1.00 87.44 244 THR A N 1
ATOM 2001 C CA . THR A 1 244 ? 17.873 -3.025 -14.310 1.00 87.44 244 THR A CA 1
ATOM 2002 C C . THR A 1 244 ? 18.572 -2.974 -12.960 1.00 87.44 244 THR A C 1
ATOM 2004 O O . THR A 1 244 ? 19.634 -2.360 -12.826 1.00 87.44 244 THR A O 1
ATOM 2007 N N . LEU A 1 245 ? 18.017 -3.657 -11.971 1.00 87.44 245 LEU A N 1
ATOM 2008 C CA . LEU A 1 245 ? 18.531 -3.809 -10.619 1.00 87.44 245 LEU A CA 1
ATOM 2009 C C . LEU A 1 245 ? 19.157 -5.193 -10.439 1.00 87.44 245 LEU A C 1
ATOM 2011 O O . LEU A 1 245 ? 18.701 -6.198 -10.992 1.00 87.44 245 LEU A O 1
ATOM 2015 N N . ARG A 1 246 ? 20.209 -5.257 -9.625 1.00 87.50 246 ARG A N 1
ATOM 2016 C CA . ARG A 1 246 ? 20.835 -6.519 -9.217 1.00 87.50 246 ARG A CA 1
ATOM 2017 C C . ARG A 1 246 ? 21.049 -6.562 -7.709 1.00 87.50 246 ARG A C 1
ATOM 2019 O O . ARG A 1 246 ? 21.316 -5.518 -7.116 1.00 87.50 246 ARG A O 1
ATOM 2026 N N . PRO A 1 247 ? 20.967 -7.746 -7.076 1.00 86.19 247 PRO A N 1
ATOM 2027 C CA . PRO A 1 247 ? 21.377 -7.903 -5.686 1.00 86.19 247 PRO A CA 1
ATOM 2028 C C . PRO A 1 247 ? 22.853 -7.529 -5.518 1.00 86.19 247 PRO A C 1
ATOM 2030 O O . PRO A 1 247 ? 23.679 -7.950 -6.331 1.00 86.19 247 PRO A O 1
ATOM 2033 N N . LEU A 1 248 ? 23.207 -6.815 -4.444 1.00 82.69 248 LEU A N 1
ATOM 2034 C CA . LEU A 1 248 ? 24.607 -6.450 -4.162 1.00 82.69 248 LEU A CA 1
ATOM 2035 C C . LEU A 1 248 ? 25.549 -7.665 -4.117 1.00 82.69 248 LEU A C 1
ATOM 2037 O O . LEU A 1 248 ? 26.689 -7.581 -4.558 1.00 82.69 248 LEU A O 1
ATOM 2041 N N . GLY A 1 249 ? 25.064 -8.819 -3.649 1.00 81.12 249 GLY A N 1
ATOM 2042 C CA . GLY A 1 249 ? 25.831 -10.069 -3.608 1.00 81.12 249 GLY A CA 1
ATOM 2043 C C . GLY A 1 249 ? 26.052 -10.749 -4.968 1.00 81.12 249 GLY A C 1
ATOM 2044 O O . GLY A 1 249 ? 26.531 -11.878 -4.997 1.00 81.12 249 GLY A O 1
ATOM 2045 N N . GLY A 1 250 ? 25.655 -10.130 -6.088 1.00 73.69 250 GLY A N 1
ATOM 2046 C CA . GLY A 1 250 ? 25.826 -10.678 -7.442 1.00 73.69 250 GLY A CA 1
ATOM 2047 C C . GLY A 1 250 ? 24.910 -11.861 -7.787 1.00 73.69 250 GLY A C 1
ATOM 2048 O O . GLY A 1 250 ? 25.076 -12.480 -8.838 1.00 73.69 250 GLY A O 1
ATOM 2049 N N . GLY A 1 251 ? 23.952 -12.179 -6.912 1.00 75.31 251 GLY A N 1
ATOM 2050 C CA . GLY A 1 251 ? 22.996 -13.272 -7.085 1.00 75.31 251 GLY A CA 1
ATOM 2051 C C . GLY A 1 251 ? 21.918 -13.011 -8.144 1.00 75.31 251 GLY A C 1
ATOM 2052 O O . GLY A 1 251 ? 21.864 -11.961 -8.784 1.00 75.31 251 GLY A O 1
ATOM 2053 N N . ARG A 1 252 ? 21.034 -13.999 -8.309 1.00 71.00 252 ARG A N 1
ATOM 2054 C CA . ARG A 1 252 ? 19.803 -13.932 -9.114 1.00 71.00 252 ARG A CA 1
ATOM 2055 C C . ARG A 1 252 ? 18.565 -13.905 -8.203 1.00 71.00 252 ARG A C 1
ATOM 2057 O O . ARG A 1 252 ? 18.684 -14.324 -7.050 1.00 71.00 252 ARG A O 1
ATOM 2064 N N . PRO A 1 253 ? 17.395 -13.484 -8.714 1.00 70.69 253 PRO A N 1
ATOM 2065 C CA . PRO A 1 253 ? 17.141 -12.993 -10.076 1.00 70.69 253 PRO A CA 1
ATOM 2066 C C . PRO A 1 253 ? 17.621 -11.549 -10.290 1.00 70.69 253 PRO A C 1
ATOM 2068 O O . PRO A 1 253 ? 17.823 -10.799 -9.335 1.00 70.69 253 PRO A O 1
ATOM 2071 N N . MET A 1 254 ? 17.842 -11.173 -11.552 1.00 80.19 254 MET A N 1
ATOM 2072 C CA . MET A 1 254 ? 17.913 -9.750 -11.919 1.00 80.19 254 MET A CA 1
ATOM 2073 C C . MET A 1 254 ? 16.504 -9.168 -11.890 1.00 80.19 254 MET A C 1
ATOM 2075 O O . MET A 1 254 ? 15.536 -9.919 -11.966 1.00 80.19 254 MET A O 1
ATOM 2079 N N . MET A 1 255 ? 16.375 -7.856 -11.761 1.00 83.56 255 MET A N 1
ATOM 2080 C CA . MET A 1 255 ? 15.061 -7.230 -11.743 1.00 83.56 255 MET A CA 1
ATOM 2081 C C . MET A 1 255 ? 15.034 -6.053 -12.697 1.00 83.56 255 MET A C 1
ATOM 2083 O O . MET A 1 255 ? 15.864 -5.166 -12.546 1.00 83.56 255 MET A O 1
ATOM 2087 N N . ASP A 1 256 ? 14.102 -6.014 -13.634 1.00 83.12 256 ASP A N 1
ATOM 2088 C CA . ASP A 1 256 ? 13.897 -4.839 -14.481 1.00 83.12 256 ASP A CA 1
ATOM 2089 C C . ASP A 1 256 ? 12.748 -4.006 -13.910 1.00 83.12 256 ASP A C 1
ATOM 2091 O O . ASP A 1 256 ? 11.842 -4.550 -13.308 1.00 83.12 256 ASP A O 1
ATOM 2095 N N . LEU A 1 257 ? 12.814 -2.682 -13.990 1.00 84.12 257 LEU A N 1
ATOM 2096 C CA . LEU A 1 257 ? 11.796 -1.746 -13.515 1.00 84.12 257 LEU A CA 1
ATOM 2097 C C . LEU A 1 257 ? 11.447 -0.804 -14.660 1.00 84.12 257 LEU A C 1
ATOM 2099 O O . LEU A 1 257 ? 12.169 0.155 -14.935 1.00 84.12 257 LEU A O 1
ATOM 2103 N N . PHE A 1 258 ? 10.332 -1.083 -15.316 1.00 84.25 258 PHE A N 1
ATOM 2104 C CA . PHE A 1 258 ? 9.784 -0.316 -16.422 1.00 84.25 258 PHE A CA 1
ATOM 2105 C C . PHE A 1 258 ? 8.963 0.875 -15.926 1.00 84.25 258 PHE A C 1
ATOM 2107 O O . PHE A 1 258 ? 8.193 0.778 -14.979 1.00 84.25 258 PHE A O 1
ATOM 2114 N N . TRP A 1 259 ? 9.035 2.015 -16.599 1.00 83.56 259 TRP A N 1
ATOM 2115 C CA . TRP A 1 259 ? 8.140 3.124 -16.272 1.00 83.56 259 TRP A CA 1
ATOM 2116 C C . TRP A 1 259 ? 6.940 3.141 -17.219 1.00 83.56 259 TRP A C 1
ATOM 2118 O O . TRP A 1 259 ? 7.076 3.122 -18.442 1.00 83.56 259 TRP A O 1
ATOM 2128 N N . MET A 1 260 ? 5.749 3.149 -16.629 1.00 81.25 260 MET A N 1
ATOM 2129 C CA . MET A 1 260 ? 4.455 3.164 -17.287 1.00 81.25 260 MET A CA 1
ATOM 2130 C C . MET A 1 260 ? 3.955 4.594 -17.447 1.00 81.25 260 MET A C 1
ATOM 2132 O O . MET A 1 260 ? 3.837 5.357 -16.484 1.00 81.25 260 MET A O 1
ATOM 2136 N N . TYR A 1 261 ? 3.609 4.928 -18.682 1.00 81.06 261 TYR A N 1
ATOM 2137 C CA . TYR A 1 261 ? 3.069 6.213 -19.090 1.00 81.06 261 TYR A CA 1
ATOM 2138 C C . TYR A 1 261 ? 1.598 6.046 -19.450 1.00 81.06 261 TYR A C 1
ATOM 2140 O O . TYR A 1 261 ? 1.240 5.125 -20.179 1.00 81.06 261 TYR A O 1
ATOM 2148 N N . THR A 1 262 ? 0.746 6.959 -18.994 1.00 79.94 262 THR A N 1
ATOM 2149 C CA . THR A 1 262 ? -0.680 6.956 -19.341 1.00 79.94 262 THR A CA 1
ATOM 2150 C C . THR A 1 262 ? -0.989 8.125 -20.265 1.00 79.94 262 THR A C 1
ATOM 2152 O O . THR A 1 262 ? -0.659 9.273 -19.974 1.00 79.94 262 THR A O 1
ATOM 2155 N N . SER A 1 263 ? -1.620 7.823 -21.396 1.00 77.88 263 SER A N 1
ATOM 2156 C CA . SER A 1 263 ? -2.131 8.793 -22.361 1.00 77.88 263 SER A CA 1
ATOM 2157 C C . SER A 1 263 ? -3.662 8.888 -22.279 1.00 77.88 263 SER A C 1
ATOM 2159 O O . SER A 1 263 ? -4.304 8.312 -21.395 1.00 77.88 263 SER A O 1
ATOM 2161 N N . ALA A 1 264 ? -4.276 9.624 -23.208 1.00 76.00 264 ALA A N 1
ATOM 2162 C CA . ALA A 1 264 ? -5.729 9.760 -23.262 1.00 76.00 264 ALA A CA 1
ATOM 2163 C C . ALA A 1 264 ? -6.462 8.424 -23.491 1.00 76.00 264 ALA A C 1
ATOM 2165 O O . ALA A 1 264 ? -7.589 8.282 -23.014 1.00 76.00 264 ALA A O 1
ATOM 2166 N N . ASN A 1 265 ? -5.825 7.461 -24.171 1.00 81.44 265 ASN A N 1
ATOM 2167 C CA . ASN A 1 265 ? -6.483 6.243 -24.664 1.00 81.44 265 ASN A CA 1
ATOM 2168 C C . ASN A 1 265 ? -5.884 4.942 -24.113 1.00 81.44 265 ASN A C 1
ATOM 2170 O O . ASN A 1 265 ? -6.561 3.919 -24.108 1.00 81.44 265 ASN A O 1
ATOM 2174 N N . GLU A 1 266 ? -4.648 4.966 -23.620 1.00 80.44 266 GLU A N 1
ATOM 2175 C CA . GLU A 1 266 ? -3.907 3.759 -23.236 1.00 80.44 266 GLU A CA 1
ATOM 2176 C C . GLU A 1 266 ? -2.873 4.060 -22.150 1.00 80.44 266 GLU A C 1
ATOM 2178 O O . GLU A 1 266 ? -2.440 5.206 -21.991 1.00 80.44 266 GLU A O 1
ATOM 2183 N N . SER A 1 267 ? -2.439 3.017 -21.452 1.00 80.44 267 SER A N 1
ATOM 2184 C CA . SER A 1 267 ? -1.196 3.024 -20.679 1.00 80.44 267 SER A CA 1
ATOM 2185 C C . SER A 1 267 ? -0.141 2.218 -21.427 1.00 80.44 267 SER A C 1
ATOM 2187 O O . SER A 1 267 ? -0.489 1.279 -22.129 1.00 80.44 267 SER A O 1
ATOM 2189 N N . TRP A 1 268 ? 1.139 2.556 -21.323 1.00 78.44 268 TRP A N 1
ATOM 2190 C CA . TRP A 1 268 ? 2.187 1.816 -22.026 1.00 78.44 268 TRP A CA 1
ATOM 2191 C C . TRP A 1 268 ? 3.516 1.826 -21.277 1.00 78.44 268 TRP A C 1
ATOM 2193 O O . TRP A 1 268 ? 3.820 2.772 -20.551 1.00 78.44 268 TRP A O 1
ATOM 2203 N N . VAL A 1 269 ? 4.313 0.777 -21.482 1.00 80.00 269 VAL A N 1
ATOM 2204 C CA . VAL A 1 269 ? 5.731 0.717 -21.090 1.00 80.00 269 VAL A CA 1
ATOM 2205 C C . VAL A 1 269 ? 6.591 0.563 -22.339 1.00 80.00 269 VAL A C 1
ATOM 2207 O O . VAL A 1 269 ? 6.180 -0.063 -23.320 1.00 80.00 269 VAL A O 1
ATOM 2210 N N . GLY A 1 270 ? 7.778 1.162 -22.325 1.00 77.06 270 GLY A N 1
ATOM 2211 C CA . GLY A 1 270 ? 8.765 0.965 -23.381 1.00 77.06 270 GLY A CA 1
ATOM 2212 C C . GLY A 1 270 ? 9.731 -0.158 -23.011 1.00 77.06 270 GLY A C 1
ATOM 2213 O O . GLY A 1 270 ? 10.138 -0.233 -21.860 1.00 77.06 270 GLY A O 1
ATOM 2214 N N . GLY A 1 271 ? 10.119 -0.992 -23.972 1.00 75.31 271 GLY A N 1
ATOM 2215 C CA . GLY A 1 271 ? 11.178 -1.991 -23.803 1.00 75.31 271 GLY A CA 1
ATOM 2216 C C . GLY A 1 271 ? 12.335 -1.752 -24.765 1.00 75.31 271 GLY A C 1
ATOM 2217 O O . GLY A 1 271 ? 12.144 -1.180 -25.840 1.00 75.31 271 GLY A O 1
ATOM 2218 N N . THR A 1 272 ? 13.535 -2.203 -24.397 1.00 76.00 272 THR A N 1
ATOM 2219 C CA . THR A 1 272 ? 14.735 -2.082 -25.239 1.00 76.00 272 THR A CA 1
ATOM 2220 C C . THR A 1 272 ? 15.392 -3.443 -25.450 1.00 76.00 272 THR A C 1
ATOM 2222 O O . THR A 1 272 ? 15.773 -4.119 -24.501 1.00 76.00 272 THR A O 1
ATOM 2225 N N . SER A 1 273 ? 15.559 -3.842 -26.707 1.00 71.75 273 SER A N 1
ATOM 2226 C CA . SER A 1 273 ? 16.342 -5.017 -27.094 1.00 71.75 273 SER A CA 1
ATOM 2227 C C . SER A 1 273 ? 17.845 -4.798 -26.883 1.00 71.75 273 SER A C 1
ATOM 2229 O O . SER A 1 273 ? 18.328 -3.671 -26.776 1.00 71.75 273 SER A O 1
ATOM 2231 N N . ARG A 1 274 ? 18.627 -5.884 -26.906 1.00 71.94 274 ARG A N 1
ATOM 2232 C CA . ARG A 1 274 ? 20.099 -5.835 -26.814 1.00 71.94 274 ARG A CA 1
ATOM 2233 C C . ARG A 1 274 ? 20.764 -5.056 -27.952 1.00 71.94 274 ARG A C 1
ATOM 2235 O O . ARG A 1 274 ? 21.841 -4.512 -27.744 1.00 71.94 274 ARG A O 1
ATOM 2242 N N . ASP A 1 275 ? 20.145 -5.026 -29.128 1.00 79.56 275 ASP A N 1
ATOM 2243 C CA . ASP A 1 275 ? 20.597 -4.263 -30.300 1.00 79.56 275 ASP A CA 1
ATOM 2244 C C . ASP A 1 275 ? 20.138 -2.792 -30.271 1.00 79.56 275 ASP A C 1
ATOM 2246 O O . ASP A 1 275 ? 20.423 -2.036 -31.194 1.00 79.56 275 ASP A O 1
ATOM 2250 N N . GLY A 1 276 ? 19.441 -2.376 -29.208 1.00 75.12 276 GLY A N 1
ATOM 2251 C CA . GLY A 1 276 ? 18.898 -1.030 -29.051 1.00 75.12 276 GLY A CA 1
ATOM 2252 C C . GLY A 1 276 ? 17.506 -0.835 -29.656 1.00 75.12 276 GLY A C 1
ATOM 2253 O O . GLY A 1 276 ? 16.931 0.237 -29.464 1.00 75.12 276 GLY A O 1
ATOM 2254 N N . THR A 1 277 ? 16.937 -1.846 -30.324 1.00 77.81 277 THR A N 1
ATOM 2255 C CA . THR A 1 277 ? 15.571 -1.788 -30.868 1.00 77.81 277 THR A CA 1
ATOM 2256 C C . THR A 1 277 ? 14.562 -1.494 -29.758 1.00 77.81 277 THR A C 1
ATOM 2258 O O . THR A 1 277 ? 14.574 -2.143 -28.709 1.00 77.81 277 THR A O 1
ATOM 2261 N N . LYS A 1 278 ? 13.683 -0.515 -29.985 1.00 76.94 278 LYS A N 1
ATOM 2262 C CA . LYS A 1 278 ? 12.659 -0.084 -2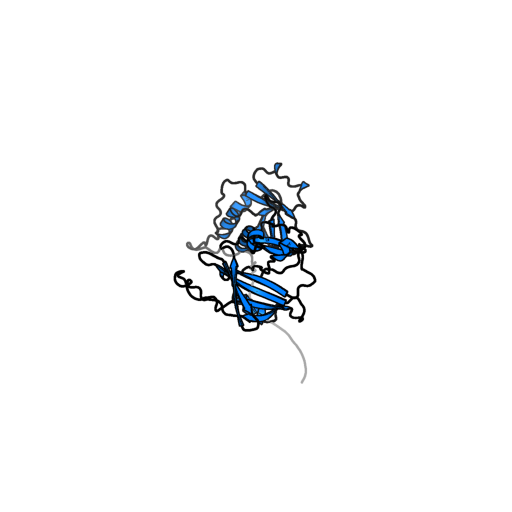9.026 1.00 76.94 278 LYS A CA 1
ATOM 2263 C C . LYS A 1 278 ? 11.319 -0.760 -29.303 1.00 76.94 278 LYS A C 1
ATOM 2265 O O . LYS A 1 278 ? 10.880 -0.831 -30.447 1.00 76.94 278 LYS A O 1
ATOM 2270 N N . TYR A 1 279 ? 10.649 -1.195 -28.242 1.00 76.12 279 TYR A N 1
ATOM 2271 C CA . TYR A 1 279 ? 9.298 -1.753 -28.272 1.00 76.12 279 TYR A CA 1
ATOM 2272 C C . TYR A 1 279 ? 8.362 -0.927 -27.400 1.00 76.12 279 TYR A C 1
ATOM 2274 O O . TYR A 1 279 ? 8.785 -0.333 -26.409 1.00 76.12 279 TYR A O 1
ATOM 2282 N N . LYS A 1 280 ? 7.074 -0.940 -27.738 1.00 78.12 280 LYS A N 1
ATOM 2283 C CA . LYS A 1 280 ? 6.011 -0.350 -26.928 1.00 78.12 280 LYS A CA 1
ATOM 2284 C C . LYS A 1 280 ? 4.984 -1.425 -26.602 1.00 78.12 280 LYS A C 1
ATOM 2286 O O . LYS A 1 280 ? 4.358 -1.967 -27.509 1.00 78.12 280 LYS A O 1
ATOM 2291 N N . TYR A 1 281 ? 4.790 -1.686 -25.317 1.00 77.00 281 TYR A N 1
ATOM 2292 C CA . TYR A 1 281 ? 3.757 -2.589 -24.822 1.00 77.00 281 TYR A CA 1
ATOM 2293 C C . TYR A 1 281 ? 2.615 -1.750 -24.269 1.00 77.00 281 TYR A C 1
ATOM 2295 O O . TYR A 1 281 ? 2.837 -0.919 -23.387 1.00 77.00 281 TYR A O 1
ATOM 2303 N N . SER A 1 282 ? 1.419 -1.933 -24.821 1.00 76.69 282 SER A N 1
ATOM 2304 C CA . SER A 1 282 ? 0.253 -1.098 -24.524 1.00 76.69 282 SER A CA 1
ATOM 2305 C C . SER A 1 282 ? -0.771 -1.876 -23.702 1.00 76.69 282 SER A C 1
ATOM 2307 O O . SER A 1 282 ? -0.957 -3.074 -23.894 1.00 76.69 282 SER A O 1
ATOM 2309 N N . TYR A 1 283 ? -1.435 -1.172 -22.795 1.00 76.75 283 TYR A N 1
ATOM 2310 C CA . TYR A 1 283 ? -2.364 -1.679 -21.793 1.00 76.75 283 TYR A CA 1
ATOM 2311 C C . TYR A 1 283 ? -3.619 -0.807 -21.744 1.00 76.75 283 TYR A C 1
ATOM 2313 O O . TYR A 1 283 ? -3.582 0.365 -22.151 1.00 76.75 283 TYR A O 1
ATOM 2321 N N . PRO A 1 284 ? -4.721 -1.320 -21.168 1.00 80.31 284 PRO A N 1
ATOM 2322 C CA . PRO A 1 284 ? -5.886 -0.505 -20.872 1.00 80.31 284 PRO A CA 1
ATOM 2323 C C . PRO A 1 284 ? -5.509 0.763 -20.099 1.00 80.31 284 PRO A C 1
ATOM 2325 O O . PRO A 1 284 ? -4.657 0.761 -19.210 1.00 80.31 284 PRO A O 1
ATOM 2328 N N . ARG A 1 285 ? -6.166 1.877 -20.428 1.00 78.88 285 ARG A N 1
ATOM 2329 C CA . ARG A 1 285 ? -5.878 3.185 -19.824 1.00 78.88 285 ARG A CA 1
ATOM 2330 C C . ARG A 1 285 ? -5.987 3.183 -18.300 1.00 78.88 285 ARG A C 1
ATOM 2332 O O . ARG A 1 285 ? -5.198 3.834 -17.624 1.00 78.88 285 ARG A O 1
ATOM 2339 N N . ARG A 1 286 ? -7.006 2.519 -17.759 1.00 71.44 286 ARG A N 1
ATOM 2340 C CA . ARG A 1 286 ? -7.321 2.545 -16.329 1.00 71.44 286 ARG A CA 1
ATOM 2341 C C . ARG A 1 286 ? -6.928 1.215 -15.713 1.00 71.44 286 ARG A C 1
ATOM 2343 O O . ARG A 1 286 ? -7.733 0.295 -15.685 1.00 71.44 286 ARG A O 1
ATOM 2350 N N . ILE A 1 287 ? -5.693 1.139 -15.229 1.00 77.19 287 ILE A N 1
ATOM 2351 C CA . ILE A 1 287 ? -5.227 0.001 -14.438 1.00 77.19 287 ILE A CA 1
ATOM 2352 C C . ILE A 1 287 ? -5.465 0.341 -12.969 1.00 77.19 287 ILE A C 1
ATOM 2354 O O . ILE A 1 287 ? -4.755 1.164 -12.390 1.00 77.19 287 ILE A O 1
ATOM 2358 N N . ARG A 1 288 ? -6.505 -0.254 -12.381 1.00 85.06 288 ARG A N 1
ATOM 2359 C CA . ARG A 1 288 ? -6.752 -0.168 -10.939 1.00 85.06 288 ARG A CA 1
ATOM 2360 C C . ARG A 1 288 ? -5.760 -1.080 -10.222 1.00 85.06 288 ARG A C 1
ATOM 2362 O O . ARG A 1 288 ? -5.516 -2.191 -10.687 1.00 85.06 288 ARG A O 1
ATOM 2369 N N . ILE A 1 289 ? -5.199 -0.602 -9.115 1.00 84.62 289 ILE A N 1
ATOM 2370 C CA . ILE A 1 289 ? -4.225 -1.344 -8.311 1.00 84.62 289 ILE A CA 1
ATOM 2371 C C . ILE A 1 289 ? -4.881 -1.846 -7.035 1.00 84.62 289 ILE A C 1
ATOM 2373 O O . ILE A 1 289 ? -5.494 -1.068 -6.307 1.00 84.62 289 ILE A O 1
ATOM 2377 N N . CYS A 1 290 ? -4.700 -3.134 -6.797 1.00 89.31 290 CYS A N 1
ATOM 2378 C CA . CYS A 1 290 ? -5.135 -3.903 -5.649 1.00 89.31 290 CYS A CA 1
ATOM 2379 C C . CYS A 1 290 ? -3.915 -4.546 -4.978 1.00 89.31 290 CYS A C 1
ATOM 2381 O O . CYS A 1 290 ? -2.778 -4.344 -5.417 1.00 89.31 290 CYS A O 1
ATOM 2383 N N . ALA A 1 291 ? -4.134 -5.321 -3.925 1.00 89.69 291 ALA A N 1
ATOM 2384 C CA . ALA A 1 291 ? -3.091 -6.025 -3.205 1.00 89.69 291 ALA A CA 1
ATOM 2385 C C . ALA A 1 291 ? -3.187 -7.541 -3.425 1.00 89.69 291 ALA A C 1
ATOM 2387 O O . ALA A 1 291 ? -4.261 -8.083 -3.661 1.00 89.69 291 ALA A O 1
ATOM 2388 N N . GLY A 1 292 ? -2.053 -8.225 -3.347 1.00 86.19 292 GLY A N 1
ATOM 2389 C CA . GLY A 1 292 ? -1.917 -9.672 -3.439 1.00 86.19 292 GLY A CA 1
ATOM 2390 C C . GLY A 1 292 ? -0.888 -10.183 -2.431 1.00 86.19 292 GLY A C 1
ATOM 2391 O O . GLY A 1 292 ? 0.045 -9.469 -2.057 1.00 86.19 292 GLY A O 1
ATOM 2392 N N . ASP A 1 293 ? -1.068 -11.419 -1.976 1.00 86.50 293 ASP A N 1
ATOM 2393 C CA . ASP A 1 293 ? -0.145 -12.109 -1.066 1.00 86.50 293 ASP A CA 1
ATOM 2394 C C . ASP A 1 293 ? 0.753 -13.062 -1.857 1.00 86.50 293 ASP A C 1
ATOM 2396 O O . ASP A 1 293 ? 0.291 -14.089 -2.359 1.00 86.50 293 ASP A O 1
ATOM 2400 N N . LEU A 1 294 ? 2.046 -12.756 -1.940 1.00 80.38 294 LEU A N 1
ATOM 2401 C CA . LEU A 1 294 ? 3.042 -13.673 -2.476 1.00 80.38 294 LEU A CA 1
ATOM 2402 C C . LEU A 1 294 ? 3.971 -14.123 -1.352 1.00 80.38 294 LEU A C 1
ATOM 2404 O O . LEU A 1 294 ? 4.851 -13.384 -0.917 1.00 80.38 294 LEU A O 1
ATOM 2408 N N . LEU A 1 295 ? 3.818 -15.381 -0.936 1.00 81.69 295 LEU A N 1
ATOM 2409 C CA . LEU A 1 295 ? 4.677 -16.025 0.065 1.00 81.69 295 LEU A CA 1
ATOM 2410 C C . LEU A 1 295 ? 4.734 -15.271 1.412 1.00 81.69 295 LEU A C 1
ATOM 2412 O O . LEU A 1 295 ? 5.771 -15.264 2.070 1.00 81.69 295 LEU A O 1
ATOM 2416 N N . GLY A 1 296 ? 3.629 -14.649 1.838 1.00 84.25 296 GLY A N 1
ATOM 2417 C CA . GLY A 1 296 ? 3.542 -13.892 3.092 1.00 84.25 296 GLY A CA 1
ATOM 2418 C C . GLY A 1 296 ? 3.990 -12.434 2.980 1.00 84.25 296 GLY A C 1
ATOM 2419 O O . GLY A 1 296 ? 4.019 -11.725 3.989 1.00 84.25 296 GLY A O 1
ATOM 2420 N N . HIS A 1 297 ? 4.310 -11.991 1.768 1.00 84.81 297 HIS A N 1
ATOM 2421 C CA . HIS A 1 297 ? 4.689 -10.624 1.460 1.00 84.81 297 HIS A CA 1
ATOM 2422 C C . HIS A 1 297 ? 3.597 -9.948 0.637 1.00 84.81 297 HIS A C 1
ATOM 2424 O O . HIS A 1 297 ? 3.034 -10.552 -0.280 1.00 84.81 297 HIS A O 1
ATOM 2430 N N . ILE A 1 298 ? 3.299 -8.693 0.960 1.00 83.94 298 ILE A N 1
ATOM 2431 C CA . ILE A 1 298 ? 2.366 -7.892 0.173 1.00 83.94 298 ILE A CA 1
ATOM 2432 C C . ILE A 1 298 ? 3.010 -7.446 -1.135 1.00 83.94 298 ILE A C 1
ATOM 2434 O O . ILE A 1 298 ? 4.102 -6.878 -1.163 1.00 83.94 298 ILE A O 1
ATOM 2438 N N . PHE A 1 299 ? 2.284 -7.671 -2.220 1.00 82.00 299 PHE A N 1
ATOM 2439 C CA . PHE A 1 299 ? 2.584 -7.124 -3.529 1.00 82.00 299 PHE A CA 1
ATOM 2440 C C . PHE A 1 299 ? 1.360 -6.405 -4.034 1.00 82.00 299 PHE A C 1
ATOM 2442 O O . PHE A 1 299 ? 0.226 -6.782 -3.755 1.00 82.00 299 PHE A O 1
ATOM 2449 N N . TRP A 1 300 ? 1.578 -5.368 -4.810 1.00 81.69 300 TRP A N 1
ATOM 2450 C CA . TRP A 1 300 ? 0.474 -4.689 -5.453 1.00 81.69 300 TRP A CA 1
ATOM 2451 C C . TRP A 1 300 ? 0.240 -5.323 -6.834 1.00 81.69 300 TRP A C 1
ATOM 2453 O O . TRP A 1 300 ? 1.160 -5.794 -7.495 1.00 81.69 300 TRP A O 1
ATOM 2463 N N . VAL A 1 301 ? -0.994 -5.404 -7.295 1.00 81.12 301 VAL A N 1
ATOM 2464 C CA . VAL A 1 301 ? -1.347 -6.096 -8.542 1.00 81.12 301 VAL A CA 1
ATOM 2465 C C . VAL A 1 301 ? -2.463 -5.344 -9.241 1.00 81.12 301 VAL A C 1
ATOM 2467 O O . VAL A 1 301 ? -3.186 -4.589 -8.593 1.00 81.12 301 VAL A O 1
ATOM 2470 N N . PRO A 1 302 ? -2.642 -5.499 -10.558 1.00 83.19 302 PRO A N 1
ATOM 2471 C CA . PRO A 1 302 ? -3.877 -5.054 -11.170 1.00 83.19 302 PRO A CA 1
ATOM 2472 C C . PRO A 1 302 ? -5.070 -5.749 -10.520 1.00 83.19 302 PRO A C 1
ATOM 2474 O O . PRO A 1 302 ? -5.019 -6.953 -10.281 1.00 83.19 302 PRO A O 1
ATOM 2477 N N . CYS A 1 303 ? -6.138 -5.004 -10.265 1.00 84.38 303 CYS A N 1
ATOM 2478 C CA . CYS A 1 303 ? -7.361 -5.572 -9.703 1.00 84.38 303 CYS A CA 1
ATOM 2479 C C . CYS A 1 303 ? -8.062 -6.538 -10.661 1.00 84.38 303 CYS A C 1
ATOM 2481 O O . CYS A 1 303 ? -8.686 -7.496 -10.225 1.00 84.38 303 CYS A O 1
ATOM 2483 N N . ASP A 1 304 ? -7.919 -6.288 -11.964 1.00 81.88 304 ASP A N 1
ATOM 2484 C CA . ASP A 1 304 ? -8.535 -7.062 -13.039 1.00 81.88 304 ASP A CA 1
ATOM 2485 C C . ASP A 1 304 ? -7.433 -7.713 -13.897 1.00 81.88 304 ASP A C 1
ATOM 2487 O O . ASP A 1 304 ? -7.238 -7.340 -15.060 1.00 81.88 304 ASP A O 1
ATOM 2491 N N . PRO A 1 305 ? -6.636 -8.641 -13.335 1.00 76.19 305 PRO A N 1
ATOM 2492 C CA . PRO A 1 305 ? -5.438 -9.167 -13.990 1.00 76.19 305 PRO A CA 1
ATOM 2493 C C . PRO A 1 305 ? -5.747 -9.871 -15.319 1.00 76.19 305 PRO A C 1
ATOM 2495 O O . PRO A 1 305 ? -4.931 -9.809 -16.237 1.00 76.19 305 PRO A O 1
ATOM 2498 N N . GLU A 1 306 ? -6.934 -10.460 -15.486 1.00 73.69 306 GLU A N 1
ATOM 2499 C CA . GLU A 1 306 ? -7.374 -11.063 -16.753 1.00 73.69 306 GLU A CA 1
ATOM 2500 C C . GLU A 1 306 ? -7.378 -10.058 -17.912 1.00 73.69 306 GLU A C 1
ATOM 2502 O O . GLU A 1 306 ? -6.955 -10.388 -19.017 1.00 73.69 306 GLU A O 1
ATOM 2507 N N . THR A 1 307 ? -7.753 -8.802 -17.657 1.00 72.81 307 THR A N 1
ATOM 2508 C CA . THR A 1 307 ? -7.796 -7.748 -18.690 1.00 72.81 307 THR A CA 1
ATOM 2509 C C . THR A 1 307 ? -6.413 -7.361 -19.218 1.00 72.81 307 THR A C 1
ATOM 2511 O O . THR A 1 307 ? -6.303 -6.711 -20.255 1.00 72.81 307 THR A O 1
ATOM 2514 N N . ILE A 1 308 ? -5.359 -7.754 -18.501 1.00 68.62 308 ILE A N 1
ATOM 2515 C CA . ILE A 1 308 ? -3.963 -7.454 -18.825 1.00 68.62 308 ILE A CA 1
ATOM 2516 C C . ILE A 1 308 ? -3.227 -8.711 -19.302 1.00 68.62 308 ILE A C 1
ATOM 2518 O O . ILE A 1 308 ? -2.301 -8.618 -20.104 1.00 68.62 308 ILE A O 1
ATOM 2522 N N . ILE A 1 309 ? -3.634 -9.892 -18.828 1.00 61.62 309 ILE A N 1
ATOM 2523 C CA . ILE A 1 309 ? -3.036 -11.181 -19.202 1.00 61.62 309 ILE A CA 1
ATOM 2524 C C . ILE A 1 309 ? -3.566 -11.682 -20.554 1.00 61.62 309 ILE A C 1
ATOM 2526 O O . ILE A 1 309 ? -2.851 -12.410 -21.248 1.00 61.62 309 ILE A O 1
ATOM 2530 N N . VAL A 1 310 ? -4.787 -11.305 -20.954 1.00 47.72 310 VAL A N 1
ATOM 2531 C CA . VAL A 1 310 ? -5.345 -11.667 -22.264 1.00 47.72 310 VAL A CA 1
ATOM 2532 C C . VAL A 1 310 ? -4.667 -10.834 -23.354 1.00 47.72 310 VAL A C 1
ATOM 2534 O O . VAL A 1 310 ? -5.088 -9.731 -23.686 1.00 47.72 310 VAL A O 1
ATOM 2537 N N . ILE A 1 311 ? -3.602 -11.392 -23.923 1.00 33.62 311 ILE A N 1
ATOM 2538 C CA . ILE A 1 311 ? -3.064 -10.976 -25.216 1.00 33.62 311 ILE A CA 1
ATOM 2539 C C . ILE A 1 311 ? -3.657 -11.911 -26.273 1.00 33.62 311 ILE A C 1
ATOM 2541 O O . ILE A 1 311 ? -3.404 -13.118 -26.241 1.00 33.62 311 ILE A O 1
ATOM 2545 N N . THR A 1 312 ? -4.466 -11.347 -27.173 1.00 26.42 312 THR A N 1
ATOM 2546 C CA . THR A 1 312 ? -4.716 -11.889 -28.521 1.00 26.42 312 THR A CA 1
ATOM 2547 C C . THR A 1 312 ? -3.444 -11.882 -29.349 1.00 26.42 312 THR A C 1
ATOM 2549 O O . THR A 1 312 ? -2.768 -10.828 -29.322 1.00 26.42 312 THR A O 1
#

Radius of gyration: 29.76 Å; Cα contacts (8 Å, |Δi|>4): 512; chains: 1; bounding box: 89×65×92 Å

pLDDT: mean 73.45, std 22.15, range [26.42, 97.88]

Organism: NCBI:txid53326

InterPro domains:
  IPR009644 FKTN/Mannosyltransferase regulator [PTHR15407] (38-309)
  IPR057641 W02B3.4-like, N-terminal domain [PF24413] (38-150)

Sequence (312 aa):
MTEQHPSAKKSDGKKPSDSPDSPIPYMCHARLCLNIVNCSELLDELSPPFPAVLIDLQLLKGLKDDDCRSGMQKIRVAVDVQYLNDVRKADFPGYNIIYYDKSRYKDFLLFFDTESRILPRVSFSVYGNFSIPLDVERFLEFWNRSELVDCIGLKMFKQLWIILTNKRGEIYIIRWYRECGIIPHTYDVDFAAFIGEYNPQLLEHLQSNETKFFLSRKFGRKLPEVSDAKLIYASKADDSFEFTLRPLGGGRPMMDLFWMYTSANESWVGGTSRDGTKYKYSYPRRIRICAGDLLGHIFWVPCDPETIIVIT